Protein AF-A0A0Q8RS78-F1 (afdb_monomer_lite)

Radius of gyration: 25.18 Å; chains: 1; bounding box: 61×34×72 Å

Secondary structure (DSSP, 8-state):
----HHHHHHHHHHHHHHHHHHHHHHHHHHHHHHHHHHHHHHHHHS-GGG--S-EEEEEE-SS----TTTTTSS-EEEESSHHHHHHHHHH-SSS-EEEEEPTTS-EEEEE-SS---HHHHHTTEEEEEEETTEEEEEETTEEEEPPPS-TT-S-SSS---HHHHHHHHHHHHHHHHTT-STTTGGGBTT-TTS---SBPSSTHHHHHHHHHHHHHHH-SSEEEEEEEESSSS-EEEEEEEETTSSEEEEEEEEEEEEEESSTT-SS-EEEE-HHHHHHHHHHHHHHHHHHHHH-TT-EEEEEEEEEEE--SS--STT--B-HHHHTTTTT-PPPPSS-HHHH-SSBPPPEEEEPPPPGGGB-

Structure (mmCIF, N/CA/C/O backbone):
data_AF-A0A0Q8RS78-F1
#
_entry.id   AF-A0A0Q8RS78-F1
#
loop_
_atom_site.group_PDB
_atom_site.id
_atom_site.type_symbol
_atom_site.label_atom_id
_atom_site.label_alt_id
_atom_site.label_comp_id
_atom_site.label_asym_id
_atom_site.label_entity_id
_atom_site.label_seq_id
_atom_site.pdbx_PDB_ins_code
_atom_site.Cartn_x
_atom_site.Cartn_y
_atom_site.Cartn_z
_atom_site.occupancy
_atom_site.B_iso_or_equiv
_atom_site.auth_seq_id
_atom_site.auth_comp_id
_atom_site.auth_asym_id
_atom_site.auth_atom_id
_atom_site.pdbx_PDB_model_num
ATOM 1 N N . MET A 1 1 ? -17.126 7.794 -9.038 1.00 36.53 1 MET A N 1
ATOM 2 C CA . MET A 1 1 ? -18.207 8.165 -8.103 1.00 36.53 1 MET A CA 1
ATOM 3 C C . MET A 1 1 ? -17.568 8.293 -6.725 1.00 36.53 1 MET A C 1
ATOM 5 O O . MET A 1 1 ? -16.883 7.360 -6.331 1.00 36.53 1 MET A O 1
ATOM 9 N N . SER A 1 2 ? -17.612 9.465 -6.083 1.00 41.41 2 SER A N 1
ATOM 10 C CA . SER A 1 2 ? -16.967 9.669 -4.775 1.00 41.41 2 SER A CA 1
ATOM 11 C C . SER A 1 2 ? -17.884 9.149 -3.677 1.00 41.41 2 SER A C 1
ATOM 13 O O . SER A 1 2 ? -19.002 9.643 -3.561 1.00 41.41 2 S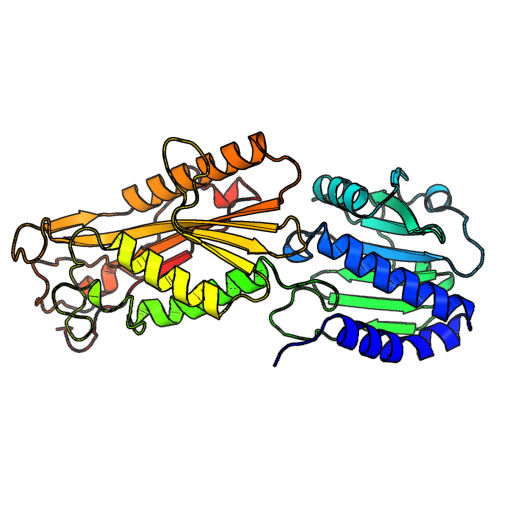ER A O 1
ATOM 15 N N . VAL A 1 3 ? -17.443 8.161 -2.900 1.00 53.19 3 VAL A N 1
ATOM 16 C CA . VAL A 1 3 ? -18.161 7.755 -1.687 1.00 53.19 3 VAL A CA 1
ATOM 17 C C . VAL A 1 3 ? -17.800 8.771 -0.609 1.00 53.19 3 VAL A C 1
ATOM 19 O O . VAL A 1 3 ? -16.648 8.862 -0.199 1.00 53.19 3 VAL A O 1
ATOM 22 N N . ASN A 1 4 ? -18.764 9.595 -0.209 1.00 66.19 4 ASN A N 1
ATOM 23 C CA . ASN A 1 4 ? -18.614 10.462 0.954 1.00 66.19 4 ASN A CA 1
ATOM 24 C C . ASN A 1 4 ? -18.683 9.570 2.207 1.00 66.19 4 ASN A C 1
ATOM 26 O O . ASN A 1 4 ? -19.721 8.953 2.445 1.00 66.19 4 ASN A O 1
ATOM 30 N N . LEU A 1 5 ? -17.591 9.482 2.973 1.00 66.81 5 LEU A N 1
ATOM 31 C CA . LEU A 1 5 ? -17.493 8.642 4.175 1.00 66.81 5 LEU A CA 1
ATOM 32 C C . LEU A 1 5 ? -18.527 8.999 5.247 1.00 66.81 5 LEU A C 1
ATOM 34 O O . LEU A 1 5 ? -18.984 8.115 5.969 1.00 66.81 5 LEU A O 1
ATOM 38 N N . ASP A 1 6 ? -18.971 10.251 5.315 1.00 69.25 6 ASP A N 1
ATOM 39 C CA . ASP A 1 6 ? -20.027 10.647 6.246 1.00 69.25 6 ASP A CA 1
ATOM 40 C C . ASP A 1 6 ? -21.390 10.128 5.781 1.00 69.25 6 ASP A C 1
ATOM 42 O O . ASP A 1 6 ? -22.149 9.572 6.573 1.00 69.25 6 ASP A O 1
ATOM 46 N N . HIS A 1 7 ? -21.675 10.186 4.476 1.00 70.00 7 HIS A N 1
ATOM 47 C CA . HIS A 1 7 ? -22.880 9.559 3.919 1.00 70.00 7 HIS A CA 1
ATOM 48 C C . HIS A 1 7 ? -22.842 8.035 4.038 1.00 70.00 7 HIS A C 1
ATOM 50 O O . HIS A 1 7 ? -23.858 7.416 4.346 1.00 70.00 7 HIS A O 1
ATOM 56 N N . ALA A 1 8 ? -21.674 7.429 3.828 1.00 67.75 8 ALA A N 1
ATOM 57 C CA . ALA A 1 8 ? -21.473 6.008 4.051 1.00 67.75 8 ALA A CA 1
ATOM 58 C C . ALA A 1 8 ? -21.739 5.634 5.510 1.00 67.75 8 ALA A C 1
ATOM 60 O O . ALA A 1 8 ? -22.484 4.697 5.764 1.00 67.75 8 ALA A O 1
ATOM 61 N N . THR A 1 9 ? -21.225 6.414 6.461 1.00 69.12 9 THR A N 1
ATOM 62 C CA . THR A 1 9 ? -21.448 6.191 7.895 1.00 69.12 9 THR A CA 1
ATOM 63 C C . THR A 1 9 ? -22.926 6.305 8.253 1.00 69.12 9 THR A C 1
ATOM 65 O O . THR A 1 9 ? -23.430 5.476 9.006 1.00 69.12 9 THR A O 1
ATOM 68 N N . ILE A 1 10 ? -23.657 7.267 7.682 1.00 77.12 10 ILE A N 1
ATOM 69 C CA . ILE A 1 10 ? -25.110 7.392 7.877 1.00 77.12 10 ILE A CA 1
ATOM 70 C C . ILE A 1 10 ? -25.840 6.155 7.341 1.00 77.12 10 ILE A C 1
ATOM 72 O O . ILE A 1 10 ? -26.661 5.573 8.051 1.00 77.12 10 ILE A O 1
ATOM 76 N N . LEU A 1 11 ? -25.524 5.727 6.115 1.00 76.12 11 LEU A N 1
ATOM 77 C CA . LEU A 1 11 ? -26.134 4.548 5.492 1.00 76.12 11 LEU A CA 1
ATOM 78 C C . LEU A 1 11 ? -25.820 3.268 6.271 1.00 76.12 11 LEU A C 1
ATOM 80 O O . LEU A 1 11 ? -26.706 2.451 6.502 1.00 76.12 11 LEU A O 1
ATOM 84 N N . MET A 1 12 ? -24.576 3.116 6.716 1.00 75.75 12 MET A N 1
ATOM 85 C CA . MET A 1 12 ? -24.128 1.984 7.517 1.00 75.75 12 MET A CA 1
ATOM 86 C C . MET A 1 12 ? -24.783 1.981 8.894 1.00 75.75 12 MET A C 1
ATOM 88 O O . MET A 1 12 ? -25.325 0.963 9.308 1.00 75.75 12 MET A O 1
ATOM 92 N N . THR A 1 13 ? -24.827 3.126 9.576 1.00 81.00 13 THR A N 1
ATOM 93 C CA . THR A 1 13 ? -25.544 3.256 10.850 1.00 81.00 13 THR A CA 1
ATOM 94 C C . THR A 1 13 ? -26.999 2.842 10.663 1.00 81.00 13 THR A C 1
ATOM 96 O O . THR A 1 13 ? -27.483 1.996 11.404 1.00 81.00 13 THR A O 1
ATOM 99 N N . ALA A 1 14 ? -27.682 3.354 9.635 1.00 81.12 14 ALA A N 1
ATOM 100 C CA . ALA A 1 14 ? -29.061 2.978 9.330 1.00 81.12 14 ALA A CA 1
ATOM 101 C C . ALA A 1 14 ? -29.225 1.476 9.027 1.00 81.12 14 ALA A C 1
ATOM 103 O O . ALA A 1 14 ? -30.239 0.891 9.403 1.00 81.12 14 ALA A O 1
ATOM 104 N N . ALA A 1 15 ? -28.231 0.842 8.397 1.00 82.00 15 ALA A N 1
ATOM 105 C CA . ALA A 1 15 ? -28.257 -0.585 8.091 1.00 82.00 15 ALA A CA 1
ATOM 106 C C . ALA A 1 15 ? -28.187 -1.470 9.349 1.00 82.00 15 ALA A C 1
ATOM 108 O O . ALA A 1 15 ? -28.833 -2.516 9.388 1.00 82.00 15 ALA A O 1
ATOM 109 N N . TYR A 1 16 ? -27.444 -1.057 10.383 1.00 87.44 16 TYR A N 1
ATOM 110 C CA . TYR A 1 16 ? -27.219 -1.884 11.579 1.00 87.44 16 TYR A CA 1
ATOM 111 C C . TYR A 1 16 ? -28.043 -1.454 12.800 1.00 87.44 16 TYR A C 1
ATOM 113 O O . TYR A 1 16 ? -28.291 -2.273 13.684 1.00 87.44 16 TYR A O 1
ATOM 121 N N . ILE A 1 17 ? -28.522 -0.203 12.846 1.00 91.75 17 ILE A N 1
ATOM 122 C CA . ILE A 1 17 ? -29.219 0.371 14.010 1.00 91.75 17 ILE A CA 1
ATOM 123 C C . ILE A 1 17 ? -30.441 -0.447 14.421 1.00 91.75 17 ILE A C 1
ATOM 125 O O . ILE A 1 17 ? -30.703 -0.588 15.610 1.00 91.75 17 ILE A O 1
ATOM 129 N N . LYS A 1 18 ? -31.170 -1.024 13.456 1.00 90.56 18 LYS A N 1
ATOM 130 C CA . LYS A 1 18 ? -32.332 -1.866 13.748 1.00 90.56 18 LYS A CA 1
ATOM 131 C C . LYS A 1 18 ? -31.922 -3.094 14.562 1.00 90.56 18 LYS A C 1
ATOM 133 O O . LYS A 1 18 ? -32.488 -3.318 15.622 1.00 90.56 18 LYS A O 1
ATOM 138 N N . ASN A 1 19 ? -30.911 -3.835 14.111 1.00 90.31 19 ASN A N 1
ATOM 139 C CA . ASN A 1 19 ? -30.455 -5.055 14.786 1.00 90.31 19 ASN A CA 1
ATOM 140 C C . ASN A 1 19 ? -29.909 -4.759 16.188 1.00 90.31 19 ASN A C 1
ATOM 142 O O . ASN A 1 19 ? -30.137 -5.523 17.123 1.00 90.31 19 ASN A O 1
ATOM 146 N N . VAL A 1 20 ? -29.214 -3.630 16.345 1.00 92.12 20 VAL A N 1
ATOM 147 C CA . VAL A 1 20 ? -28.688 -3.207 17.646 1.00 92.12 20 VAL A CA 1
ATOM 148 C C . VAL A 1 20 ? -29.813 -2.761 18.588 1.00 92.12 20 VAL A C 1
ATOM 150 O O . VAL A 1 20 ? -29.820 -3.145 19.757 1.00 92.12 20 VAL A O 1
ATOM 153 N N . ASN A 1 21 ? -30.796 -2.007 18.089 1.00 92.69 21 ASN A N 1
ATOM 154 C CA . ASN A 1 21 ? -31.967 -1.610 18.872 1.00 92.69 21 ASN A CA 1
ATOM 155 C C . ASN A 1 21 ? -32.828 -2.819 19.267 1.00 92.69 21 ASN A C 1
ATOM 157 O O . ASN A 1 21 ? -33.338 -2.854 20.382 1.00 92.69 21 ASN A O 1
ATOM 161 N N . ASP A 1 22 ? -32.964 -3.815 18.390 1.00 91.50 22 ASP A N 1
ATOM 162 C CA . ASP A 1 22 ? -33.688 -5.056 18.686 1.00 91.50 22 ASP A CA 1
ATOM 163 C C . ASP A 1 22 ? -33.010 -5.832 19.842 1.00 91.50 22 ASP A C 1
ATOM 165 O O . ASP A 1 22 ? -33.692 -6.476 20.638 1.00 91.50 22 ASP A O 1
ATOM 169 N N . ALA A 1 23 ? -31.680 -5.738 19.985 1.00 91.62 23 ALA A N 1
ATOM 170 C CA . ALA A 1 23 ? -30.922 -6.396 21.056 1.00 91.62 23 ALA A CA 1
ATOM 171 C C . ALA A 1 23 ? -30.892 -5.603 22.379 1.00 91.62 23 ALA A C 1
ATOM 173 O O . ALA A 1 23 ? -30.993 -6.184 23.466 1.00 91.62 23 ALA A O 1
ATOM 174 N N . PHE A 1 24 ? -30.730 -4.280 22.297 1.00 92.62 24 PHE A N 1
ATOM 175 C CA . PHE A 1 24 ? -30.362 -3.442 23.445 1.00 92.62 24 PHE A CA 1
ATOM 176 C C . PHE A 1 24 ? -31.163 -2.137 23.575 1.00 92.62 24 PHE A C 1
ATOM 178 O O . PHE A 1 24 ? -30.863 -1.306 24.429 1.00 92.62 24 PHE A O 1
ATOM 185 N N . GLY A 1 25 ? -32.177 -1.920 22.740 1.00 92.94 25 GLY A N 1
ATOM 186 C CA . GLY A 1 25 ? -32.975 -0.697 22.745 1.00 92.94 25 GLY A CA 1
ATOM 187 C C . GLY A 1 25 ? -32.167 0.559 22.400 1.00 92.94 25 GLY A C 1
ATOM 188 O O . GLY A 1 25 ? -31.162 0.511 21.690 1.00 92.94 25 GLY A O 1
ATOM 189 N N . ALA A 1 26 ? -32.620 1.710 22.904 1.00 91.44 26 ALA A N 1
ATOM 190 C CA . ALA A 1 26 ? -32.029 3.013 22.590 1.00 91.44 26 ALA A CA 1
ATOM 191 C C . ALA A 1 26 ? -30.568 3.156 23.056 1.00 91.44 26 ALA A C 1
ATOM 193 O O . ALA A 1 26 ? -29.781 3.833 22.391 1.00 91.44 26 ALA A O 1
ATOM 194 N N . GLU A 1 27 ? -30.195 2.502 24.160 1.00 91.31 27 GLU A N 1
ATOM 195 C CA . GLU A 1 27 ? -28.816 2.478 24.663 1.00 91.31 27 GLU A CA 1
ATOM 196 C C . GLU A 1 27 ? -27.877 1.798 23.664 1.00 91.31 27 GLU A C 1
ATOM 198 O O . GLU A 1 27 ? -26.818 2.340 23.346 1.00 91.31 27 GLU A O 1
ATOM 203 N N . GLY A 1 28 ? -28.312 0.681 23.071 1.00 93.00 28 GLY A N 1
ATOM 204 C CA . GLY A 1 28 ? -27.595 0.032 21.977 1.00 93.00 28 GLY A CA 1
ATOM 205 C C . GLY A 1 28 ? -27.392 0.957 20.784 1.00 93.00 28 GLY A C 1
ATOM 206 O O . GLY A 1 28 ? -26.298 1.032 20.231 1.00 93.00 28 GLY A O 1
ATOM 207 N N . GLY A 1 29 ? -28.427 1.705 20.399 1.00 92.38 29 GLY A N 1
ATOM 208 C CA . GLY A 1 29 ? -28.320 2.657 19.299 1.00 92.38 29 GLY A CA 1
ATOM 209 C C . GLY A 1 29 ? -27.285 3.761 19.543 1.00 92.38 29 GLY A C 1
ATOM 210 O O . GLY A 1 29 ? -26.565 4.150 18.621 1.00 92.38 29 GLY A O 1
ATOM 211 N N . SER A 1 30 ? -27.170 4.247 20.780 1.00 92.75 30 SER A N 1
ATOM 212 C CA . SER A 1 30 ? -26.114 5.185 21.182 1.00 92.75 30 SER A CA 1
ATOM 213 C C . SER A 1 30 ? -24.732 4.527 21.179 1.00 92.75 30 SER A C 1
ATOM 215 O O . SER A 1 30 ? -23.785 5.111 20.652 1.00 92.75 30 SER A O 1
ATOM 217 N N . ALA A 1 31 ? -24.632 3.293 21.681 1.00 93.69 31 ALA A N 1
ATOM 218 C CA . ALA A 1 31 ? -23.397 2.516 21.683 1.00 93.69 31 ALA A CA 1
ATOM 219 C C . ALA A 1 31 ? -22.885 2.214 20.268 1.00 93.69 31 ALA A C 1
ATOM 221 O O . ALA A 1 31 ? -21.691 2.334 20.018 1.00 93.69 31 ALA A O 1
ATOM 222 N N . LEU A 1 32 ? -23.773 1.910 19.316 1.00 94.88 32 LEU A N 1
ATOM 223 C CA . LEU A 1 32 ? -23.398 1.721 17.914 1.00 94.88 32 LEU A CA 1
ATOM 224 C C . LEU A 1 32 ? -22.770 2.986 17.328 1.00 94.88 32 LEU A C 1
ATOM 226 O O . LEU A 1 32 ? -21.735 2.899 16.679 1.00 94.88 32 LEU A O 1
ATOM 230 N N . ARG A 1 33 ? -23.367 4.164 17.548 1.00 93.44 33 ARG A N 1
ATOM 231 C CA . ARG A 1 33 ? -22.804 5.420 17.022 1.00 93.44 33 ARG A CA 1
ATOM 232 C C . ARG A 1 33 ? -21.416 5.688 17.596 1.00 93.44 33 ARG A C 1
ATOM 234 O O . ARG A 1 33 ? -20.503 5.984 16.836 1.00 93.44 33 ARG A O 1
ATOM 241 N N . LEU A 1 34 ? -21.254 5.513 18.910 1.00 94.00 34 LEU A N 1
ATOM 242 C CA . LEU A 1 34 ? -19.956 5.641 19.570 1.00 94.00 34 LEU A CA 1
ATOM 243 C C . LEU A 1 34 ? -18.936 4.638 19.010 1.00 94.00 34 LEU A C 1
ATOM 245 O O . LEU A 1 34 ? -17.808 5.019 18.717 1.00 94.00 34 LEU A O 1
ATOM 249 N N . LEU A 1 35 ? -19.339 3.381 18.808 1.00 95.19 35 LEU A N 1
ATOM 250 C CA . LEU A 1 35 ? -18.481 2.346 18.241 1.00 95.19 35 LEU A CA 1
ATOM 251 C C . LEU A 1 35 ? -18.003 2.729 16.839 1.00 95.19 35 LEU A C 1
ATOM 253 O O . LEU A 1 35 ? -16.807 2.674 16.576 1.00 95.19 35 LEU A O 1
ATOM 257 N N . LEU A 1 36 ? -18.917 3.111 15.944 1.00 94.00 36 LEU A N 1
ATOM 258 C CA . LEU A 1 36 ? -18.575 3.440 14.558 1.00 94.00 36 LEU A CA 1
ATOM 259 C C . LEU A 1 36 ? -17.685 4.685 14.469 1.00 94.00 36 LEU A C 1
ATOM 261 O O . LEU A 1 36 ? -16.723 4.681 13.700 1.00 94.00 36 LEU A O 1
ATOM 265 N N . ASP A 1 37 ? -17.956 5.714 15.276 1.00 92.81 37 ASP A N 1
ATOM 266 C CA . ASP A 1 37 ? -17.087 6.890 15.389 1.00 92.81 37 ASP A CA 1
ATOM 267 C C . ASP A 1 37 ? -15.674 6.485 15.839 1.00 92.81 37 ASP A C 1
ATOM 269 O O . ASP A 1 37 ? -14.683 6.882 15.227 1.00 92.81 37 ASP A O 1
ATOM 273 N N . SER A 1 38 ? -15.570 5.643 16.870 1.00 94.94 38 SER A N 1
ATOM 274 C CA . SER A 1 38 ? -14.285 5.176 17.394 1.00 94.94 38 SER A CA 1
ATOM 275 C C . SER A 1 38 ? -13.528 4.273 16.421 1.00 94.94 38 SER A C 1
ATOM 277 O O . SER A 1 38 ? -12.314 4.412 16.299 1.00 94.94 38 SER A O 1
ATOM 279 N N . VAL A 1 39 ? -14.214 3.395 15.681 1.00 94.69 39 VAL A N 1
ATOM 280 C CA . VAL A 1 39 ? -13.602 2.591 14.608 1.00 94.69 39 VAL A CA 1
ATOM 281 C C . VAL A 1 39 ? -12.977 3.507 13.556 1.00 94.69 39 VAL A C 1
ATOM 283 O O . VAL A 1 39 ? -11.831 3.286 13.171 1.00 94.69 39 VAL A O 1
ATOM 286 N N . ARG A 1 40 ? -13.683 4.564 13.126 1.00 91.44 40 ARG A N 1
ATOM 287 C CA . ARG A 1 40 ? -13.149 5.536 12.157 1.00 91.44 40 ARG A CA 1
ATOM 288 C C . ARG A 1 40 ? -11.903 6.240 12.688 1.00 91.44 40 ARG A C 1
ATOM 290 O O . ARG A 1 40 ? -10.927 6.349 11.957 1.00 91.44 40 ARG A O 1
ATOM 297 N N . LEU A 1 41 ? -11.927 6.696 13.942 1.00 92.12 41 LEU A N 1
ATOM 298 C CA . LEU A 1 41 ? -10.784 7.374 14.561 1.00 92.12 41 LEU A CA 1
ATOM 299 C C . LEU A 1 41 ? -9.565 6.449 14.659 1.00 92.12 41 LEU A C 1
ATOM 301 O O . LEU A 1 41 ? -8.484 6.812 14.209 1.00 92.12 41 LEU A O 1
ATOM 305 N N . VAL A 1 42 ? -9.749 5.229 15.169 1.00 93.94 42 VAL A N 1
ATOM 306 C CA . VAL A 1 42 ? -8.657 4.252 15.298 1.00 93.94 42 VAL A CA 1
ATOM 307 C C . VAL A 1 42 ? -8.078 3.880 13.934 1.00 93.94 42 VAL A C 1
ATOM 309 O O . VAL A 1 42 ? -6.861 3.813 13.790 1.00 93.94 42 VAL A O 1
ATOM 312 N N . LEU A 1 43 ? -8.919 3.667 12.916 1.00 91.81 43 LEU A N 1
ATOM 313 C CA . LEU A 1 43 ? -8.448 3.302 11.577 1.00 91.81 43 LEU A CA 1
ATOM 314 C C . LEU A 1 43 ? -7.872 4.480 10.776 1.00 91.81 43 LEU A C 1
ATOM 316 O O . LEU A 1 43 ? -7.124 4.244 9.828 1.00 91.81 43 LEU A O 1
ATOM 320 N N . ALA A 1 44 ? -8.195 5.725 11.135 1.00 88.00 44 ALA A N 1
ATOM 321 C CA . ALA A 1 44 ? -7.552 6.910 10.567 1.00 88.00 44 ALA A CA 1
ATOM 322 C C . ALA A 1 44 ? -6.108 7.060 11.071 1.00 88.00 44 ALA A C 1
ATOM 324 O O . ALA A 1 44 ? -5.218 7.363 10.277 1.00 88.00 44 ALA A O 1
ATOM 325 N N . GLU A 1 45 ? -5.874 6.783 12.358 1.00 90.06 45 GLU A N 1
ATOM 326 C CA . GLU A 1 45 ? -4.537 6.809 12.967 1.00 90.06 45 GLU A CA 1
ATOM 327 C C . GLU A 1 45 ? -3.715 5.556 12.625 1.00 90.06 45 GLU A C 1
ATOM 329 O O . GLU A 1 45 ? -2.514 5.629 12.363 1.00 90.06 45 GLU A O 1
ATOM 334 N N . ARG A 1 46 ? -4.363 4.387 12.549 1.00 90.44 46 ARG A N 1
ATOM 335 C CA . ARG A 1 46 ? -3.748 3.126 12.121 1.00 90.44 46 ARG A CA 1
ATOM 336 C C . ARG A 1 46 ? -4.499 2.545 10.921 1.00 90.44 46 ARG A C 1
ATOM 338 O O . ARG A 1 46 ? -5.425 1.753 11.113 1.00 90.44 46 ARG A O 1
ATOM 345 N N . PRO A 1 47 ? -4.073 2.865 9.684 1.00 89.25 47 PRO A N 1
ATOM 346 C CA . PRO A 1 47 ? -4.693 2.327 8.483 1.00 89.25 47 PRO A CA 1
ATOM 347 C C . PRO A 1 47 ? -4.869 0.802 8.529 1.00 89.25 47 PRO A C 1
ATOM 349 O O . PRO A 1 47 ? -3.945 0.084 8.932 1.00 89.25 47 PRO A O 1
ATOM 352 N N . PRO A 1 48 ? -6.015 0.271 8.066 1.00 88.62 48 PRO A N 1
ATOM 353 C CA . PRO A 1 48 ? -6.323 -1.161 8.119 1.00 88.62 48 PRO A CA 1
ATOM 354 C C . PRO A 1 48 ? -5.299 -2.023 7.365 1.00 88.62 48 PRO A C 1
ATOM 356 O O . PRO A 1 48 ? -5.100 -3.188 7.710 1.00 88.62 48 PRO A O 1
ATOM 359 N N . ASP A 1 49 ? -4.620 -1.453 6.365 1.00 85.88 49 ASP A N 1
ATOM 360 C CA . ASP A 1 49 ? -3.541 -2.090 5.598 1.00 85.88 49 ASP A CA 1
ATOM 361 C C . ASP A 1 49 ? -2.335 -2.503 6.461 1.00 85.88 49 ASP A C 1
ATOM 363 O O . ASP A 1 49 ? -1.541 -3.355 6.064 1.00 85.88 49 ASP A O 1
ATOM 367 N N . LEU A 1 50 ? -2.192 -1.904 7.645 1.00 86.25 50 LEU A N 1
ATOM 368 C CA . LEU A 1 50 ? -1.084 -2.127 8.574 1.00 86.25 50 LEU A CA 1
ATOM 369 C C . LEU A 1 50 ? -1.468 -3.000 9.775 1.00 86.25 50 LEU A C 1
ATOM 371 O O . LEU A 1 50 ? -0.641 -3.242 10.659 1.00 86.25 50 LEU A O 1
ATOM 375 N N . ILE A 1 51 ? -2.727 -3.430 9.840 1.00 88.38 51 ILE A N 1
ATOM 376 C CA . ILE A 1 51 ? -3.264 -4.263 10.914 1.00 88.38 51 ILE A CA 1
ATOM 377 C C . ILE A 1 51 ? -3.280 -5.704 10.407 1.00 88.38 51 ILE A C 1
ATOM 379 O O . ILE A 1 51 ? -4.141 -6.080 9.607 1.00 88.38 51 ILE A O 1
ATOM 383 N N . GLN A 1 52 ? -2.284 -6.479 10.844 1.00 82.19 52 GLN A N 1
ATOM 384 C CA . GLN A 1 52 ? -2.031 -7.850 10.380 1.00 82.19 52 GLN A CA 1
ATOM 385 C C . GLN A 1 52 ? -2.843 -8.908 11.134 1.00 82.19 52 GLN A C 1
ATOM 387 O O . GLN A 1 52 ? -3.108 -9.981 10.594 1.00 82.19 52 GLN A O 1
ATOM 392 N N . ARG A 1 53 ? -3.200 -8.607 12.382 1.00 90.62 53 ARG A N 1
ATOM 393 C CA . ARG A 1 53 ? -3.903 -9.491 13.313 1.00 90.62 53 ARG A CA 1
ATOM 394 C C . ARG A 1 53 ? -5.359 -9.080 13.468 1.00 90.62 53 ARG A C 1
ATOM 396 O O . ARG A 1 53 ? -5.775 -8.042 12.943 1.00 90.62 53 ARG A O 1
ATOM 403 N N . ASP A 1 54 ? -6.123 -9.899 14.177 1.00 93.00 54 ASP A N 1
ATOM 404 C CA . ASP A 1 54 ? -7.531 -9.613 14.393 1.00 93.00 54 ASP A CA 1
ATOM 405 C C . ASP A 1 54 ? -7.686 -8.408 15.322 1.00 93.00 54 ASP A C 1
ATOM 407 O O . ASP A 1 54 ? -6.968 -8.252 16.314 1.00 93.00 54 ASP A O 1
ATOM 411 N N . LEU A 1 55 ? -8.633 -7.539 14.981 1.00 94.81 55 LEU A N 1
ATOM 412 C CA . LEU A 1 55 ? -8.934 -6.333 15.739 1.00 94.81 55 LEU A CA 1
ATOM 413 C C . LEU A 1 55 ? -10.398 -6.350 16.155 1.00 94.81 55 LEU A C 1
ATOM 415 O O . LEU A 1 55 ? -11.290 -6.368 15.306 1.00 94.81 55 LEU A O 1
ATOM 419 N N . THR A 1 56 ? -10.637 -6.279 17.459 1.00 95.38 56 THR A N 1
ATOM 420 C CA . THR A 1 56 ? -11.977 -6.187 18.038 1.00 95.38 56 THR A CA 1
ATOM 421 C C . THR A 1 56 ? -12.131 -4.863 18.772 1.00 95.38 56 THR A C 1
ATOM 423 O O . THR A 1 56 ? -11.353 -4.569 19.675 1.00 95.38 56 THR A O 1
ATOM 426 N N . LEU A 1 57 ? -13.132 -4.063 18.407 1.00 95.88 57 LEU A N 1
ATOM 427 C CA . LEU A 1 57 ? -13.558 -2.883 19.164 1.00 95.88 57 LEU A CA 1
ATOM 428 C C . LEU A 1 57 ? -14.939 -3.157 19.757 1.00 95.88 57 LEU A C 1
ATOM 430 O O . LEU A 1 57 ? -15.784 -3.749 19.091 1.00 95.88 57 LEU A O 1
ATOM 434 N N . LEU A 1 58 ? -15.199 -2.710 20.980 1.00 94.88 58 LEU A N 1
ATOM 435 C CA . LEU A 1 58 ? -16.504 -2.882 21.613 1.00 94.88 58 LEU A CA 1
ATOM 436 C C . LEU A 1 58 ? -16.932 -1.653 22.409 1.00 94.88 58 LEU A C 1
ATOM 438 O O . LEU A 1 58 ? -16.099 -0.940 22.966 1.00 94.88 58 LEU A O 1
ATOM 442 N N . VAL A 1 59 ? -18.244 -1.447 22.500 1.00 94.38 59 VAL A N 1
ATOM 443 C CA . VAL A 1 59 ? -18.878 -0.508 23.433 1.00 94.38 59 VAL A CA 1
ATOM 444 C C . VAL A 1 59 ? -19.822 -1.309 24.338 1.00 94.38 59 VAL A C 1
ATOM 446 O O . VAL A 1 59 ? -20.800 -1.871 23.828 1.00 94.38 59 VAL A O 1
ATOM 449 N N . PRO A 1 60 ? -19.561 -1.400 25.655 1.00 90.56 60 PRO A N 1
ATOM 450 C CA . PRO A 1 60 ? -20.443 -2.103 26.586 1.00 90.56 60 PRO A CA 1
ATOM 451 C C . PRO A 1 60 ? -21.808 -1.411 26.695 1.00 90.56 60 PRO A C 1
ATOM 453 O O . PRO A 1 60 ? -21.875 -0.183 26.689 1.00 90.56 60 PRO A O 1
ATOM 456 N N . VAL A 1 61 ? -22.895 -2.182 26.833 1.00 87.75 61 VAL A N 1
ATOM 457 C CA . VAL A 1 61 ? -24.257 -1.627 26.985 1.00 87.75 61 VAL A CA 1
ATOM 458 C C . VAL A 1 61 ? -24.894 -2.000 28.325 1.00 87.75 61 VAL A C 1
ATOM 460 O O . VAL A 1 61 ? -25.461 -1.147 28.995 1.00 87.75 61 VAL A O 1
ATOM 463 N N . ARG A 1 62 ? -24.772 -3.253 28.785 1.00 70.50 62 ARG A N 1
ATOM 464 C CA . ARG A 1 62 ? -25.485 -3.741 29.988 1.00 70.50 62 ARG A CA 1
ATOM 465 C C . ARG A 1 62 ? -24.710 -3.621 31.303 1.00 70.50 62 ARG A C 1
ATOM 467 O O . ARG A 1 62 ? -24.682 -4.557 32.097 1.00 70.50 62 ARG A O 1
ATOM 474 N N . GLY A 1 63 ? -24.062 -2.486 31.556 1.00 58.44 63 GLY A N 1
ATOM 475 C CA . GLY A 1 63 ? -23.447 -2.215 32.866 1.00 58.44 63 GLY A CA 1
ATOM 476 C C . GLY A 1 63 ? -22.303 -3.158 33.268 1.00 58.44 63 GLY A C 1
ATOM 477 O O . GLY A 1 63 ? -21.825 -3.094 34.398 1.00 58.44 63 GLY A O 1
ATOM 478 N N . LYS A 1 64 ? -21.795 -3.991 32.352 1.00 51.88 64 LYS A N 1
ATOM 479 C CA . LYS A 1 64 ? -20.469 -4.595 32.491 1.00 51.88 64 LYS A CA 1
ATOM 480 C C . LYS A 1 64 ? -19.414 -3.586 32.044 1.00 51.88 64 LYS A C 1
ATOM 482 O O . LYS A 1 64 ? -18.696 -3.788 31.075 1.00 51.88 64 LYS A O 1
ATOM 487 N N . ASP A 1 65 ? -19.280 -2.533 32.844 1.00 49.22 65 ASP A N 1
ATOM 488 C CA . ASP A 1 65 ? -17.966 -1.926 33.080 1.00 49.22 65 ASP A CA 1
ATOM 489 C C . ASP A 1 65 ? -17.020 -2.915 33.786 1.00 49.22 65 ASP A C 1
ATOM 491 O O . ASP A 1 65 ? -15.849 -2.598 33.965 1.00 49.22 65 ASP A O 1
ATOM 495 N N . ALA A 1 66 ? -17.525 -4.115 34.145 1.00 47.62 66 ALA A N 1
ATOM 496 C CA . ALA A 1 66 ? -16.830 -5.343 34.538 1.00 47.62 66 ALA A CA 1
ATOM 497 C C . ALA A 1 66 ? -15.905 -5.861 33.419 1.00 47.62 66 ALA A C 1
ATOM 499 O O . ALA A 1 66 ? -16.091 -6.922 32.827 1.00 47.62 66 ALA A O 1
ATOM 500 N N . THR A 1 67 ? -14.965 -4.980 33.108 1.00 54.12 67 THR A N 1
ATOM 501 C CA . THR A 1 67 ? -13.542 -5.177 32.996 1.00 54.12 67 THR A CA 1
ATOM 502 C C . THR A 1 67 ? -13.136 -6.345 32.127 1.00 54.12 67 THR A C 1
ATOM 504 O O . THR A 1 67 ? -13.142 -7.507 32.522 1.00 54.12 67 THR A O 1
ATOM 507 N N . LEU A 1 68 ? -12.587 -5.977 30.975 1.00 63.03 68 LEU A N 1
ATOM 508 C CA . LEU A 1 68 ? -11.578 -6.774 30.288 1.00 63.03 68 LEU A CA 1
ATOM 509 C C . LEU A 1 68 ? -10.564 -7.402 31.270 1.00 63.03 68 LEU A C 1
ATOM 511 O O . LEU A 1 68 ? -10.121 -8.524 31.045 1.00 63.03 68 LEU A O 1
ATOM 515 N N . GLU A 1 69 ? -10.282 -6.721 32.391 1.00 62.97 69 GLU A N 1
ATOM 516 C CA . GLU A 1 69 ? -9.460 -7.209 33.509 1.00 62.97 69 GLU A CA 1
ATOM 517 C C . GLU A 1 69 ? -10.056 -8.450 34.200 1.00 62.97 69 GLU A C 1
ATOM 519 O O . GLU A 1 69 ? -9.333 -9.403 34.471 1.00 62.97 69 GLU A O 1
ATOM 524 N N . ALA A 1 70 ? -11.369 -8.485 34.459 1.00 58.28 70 ALA A N 1
ATOM 525 C CA . ALA A 1 70 ? -12.035 -9.622 35.101 1.00 58.28 70 ALA A CA 1
ATOM 526 C C . ALA A 1 70 ? -12.190 -10.823 34.160 1.00 58.28 70 ALA A C 1
ATOM 528 O O . ALA A 1 70 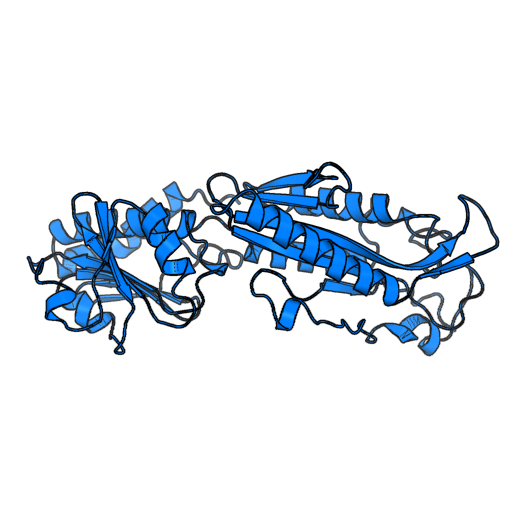? -12.268 -11.964 34.615 1.00 58.28 70 ALA A O 1
ATOM 529 N N . ALA A 1 71 ? -12.226 -10.575 32.850 1.00 73.62 71 ALA A N 1
ATOM 530 C CA . ALA A 1 71 ? -12.330 -11.622 31.844 1.00 73.62 71 ALA A CA 1
ATOM 531 C C . ALA A 1 71 ? -11.004 -12.369 31.598 1.00 73.62 71 ALA A C 1
ATOM 533 O O . ALA A 1 71 ? -11.008 -13.422 30.962 1.00 73.62 71 ALA A O 1
ATOM 534 N N . GLY A 1 72 ? -9.877 -11.852 32.109 1.00 79.31 72 GLY A N 1
ATOM 535 C CA . GLY A 1 72 ? -8.575 -12.518 32.026 1.00 79.31 72 GLY A CA 1
ATOM 536 C C . GLY A 1 72 ? -8.015 -12.620 30.605 1.00 79.31 72 GLY A C 1
ATOM 537 O O . GLY A 1 72 ? -7.218 -13.512 30.327 1.00 79.31 72 GLY A O 1
ATOM 538 N N . TYR A 1 73 ? -8.434 -11.730 29.700 1.00 85.50 73 TYR A N 1
ATOM 539 C CA . TYR A 1 73 ? -8.017 -11.762 28.295 1.00 85.50 73 TYR A CA 1
ATOM 540 C C . TYR A 1 73 ? -6.566 -11.322 28.066 1.00 85.50 73 TYR A C 1
ATOM 542 O O . TYR A 1 73 ? -5.977 -11.663 27.040 1.00 85.50 73 TYR A O 1
ATOM 550 N N . GLY A 1 74 ? -6.000 -10.562 29.002 1.00 87.06 74 GLY A N 1
ATOM 551 C CA . GLY A 1 74 ? -4.656 -10.003 28.920 1.00 87.06 74 GLY A CA 1
ATOM 552 C C . GLY A 1 74 ? -4.480 -8.816 29.865 1.00 87.06 74 GLY A C 1
ATOM 553 O O . GLY A 1 74 ? -5.365 -8.503 30.662 1.00 87.06 74 GLY A O 1
ATOM 554 N N . GLU A 1 75 ? -3.328 -8.158 29.765 1.00 88.88 75 GLU A N 1
ATOM 555 C CA . GLU A 1 75 ? -3.071 -6.895 30.459 1.00 88.88 75 GLU A CA 1
ATOM 556 C C . GLU A 1 75 ? -3.912 -5.772 29.840 1.00 88.88 75 GLU A C 1
ATOM 558 O O . GLU A 1 75 ? -4.001 -5.655 28.614 1.00 88.88 75 GLU A O 1
ATOM 563 N N . VAL A 1 76 ? -4.535 -4.957 30.695 1.00 91.31 76 VAL A N 1
ATOM 564 C CA . VAL A 1 76 ? -5.386 -3.842 30.276 1.00 91.31 76 VAL A CA 1
ATOM 565 C C . VAL A 1 76 ? -4.629 -2.532 30.411 1.00 91.31 76 VAL A C 1
ATOM 567 O O . VAL A 1 76 ? -4.145 -2.186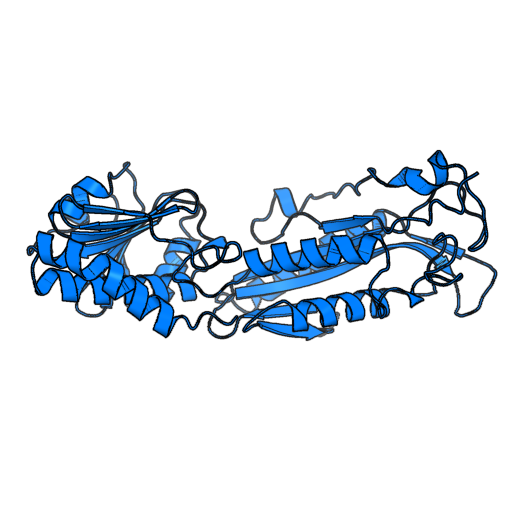 31.486 1.00 91.31 76 VAL A O 1
ATOM 570 N N . ILE A 1 77 ? -4.575 -1.779 29.316 1.00 93.06 77 ILE A N 1
ATOM 571 C CA . ILE A 1 77 ? -3.913 -0.480 29.237 1.00 93.06 77 ILE A CA 1
ATOM 572 C C . ILE A 1 77 ? -4.978 0.587 28.982 1.00 93.06 77 ILE A C 1
ATOM 574 O O . ILE A 1 77 ? -5.708 0.521 27.993 1.00 93.06 77 ILE A O 1
ATOM 578 N N . SER A 1 78 ? -5.072 1.579 29.868 1.00 94.50 78 SER A N 1
ATOM 579 C CA . SER A 1 78 ? -5.949 2.740 29.666 1.00 94.50 78 SER A CA 1
ATOM 580 C C . SER A 1 78 ? -5.270 3.766 28.761 1.00 94.50 78 SER A C 1
ATOM 582 O O . SER A 1 78 ? -4.137 4.168 29.021 1.00 94.50 78 SER A O 1
ATOM 584 N N . LEU A 1 79 ? -5.969 4.204 27.719 1.00 95.94 79 LEU A N 1
ATOM 585 C CA . LEU A 1 79 ? -5.475 5.116 26.691 1.00 95.94 79 LEU A CA 1
ATOM 586 C C . LEU A 1 79 ? -6.468 6.268 26.508 1.00 95.94 79 LEU A C 1
ATOM 588 O O . LEU A 1 79 ? -7.682 6.064 26.519 1.00 95.94 79 LEU A O 1
ATOM 592 N N . ALA A 1 80 ? -5.952 7.485 26.353 1.00 94.50 80 ALA A N 1
ATOM 593 C CA . ALA A 1 80 ? -6.781 8.690 26.321 1.00 94.50 80 ALA A CA 1
ATOM 594 C C . ALA A 1 80 ? -7.503 8.895 24.980 1.00 94.50 80 ALA A C 1
ATOM 596 O O . ALA A 1 80 ? -8.604 9.438 24.958 1.00 94.50 80 ALA A O 1
ATOM 597 N N . ASP A 1 81 ? -6.890 8.470 23.874 1.00 94.62 81 ASP A N 1
ATOM 598 C CA . ASP A 1 81 ? -7.338 8.785 22.520 1.00 94.62 81 ASP A CA 1
ATOM 599 C C . ASP A 1 81 ? -6.922 7.709 21.497 1.00 94.62 81 ASP A C 1
ATOM 601 O O . ASP A 1 81 ? -6.269 6.712 21.820 1.00 94.62 81 ASP A O 1
ATOM 605 N N . ALA A 1 82 ? -7.353 7.901 20.246 1.00 93.31 82 ALA A N 1
ATOM 606 C CA . ALA A 1 82 ? -7.088 6.980 19.144 1.00 93.31 82 ALA A CA 1
ATOM 607 C C . ALA A 1 82 ? -5.619 6.985 18.681 1.00 93.31 82 ALA A C 1
ATOM 609 O O . ALA A 1 82 ? -5.156 5.970 18.160 1.00 93.31 82 ALA A O 1
ATOM 610 N N . GLU A 1 83 ? -4.885 8.081 18.897 1.00 91.69 83 GLU A N 1
ATOM 611 C CA . GLU A 1 83 ? -3.450 8.165 18.594 1.00 91.69 83 GLU A CA 1
ATOM 612 C C . GLU A 1 83 ? -2.683 7.193 19.504 1.00 91.69 83 GLU A C 1
ATOM 614 O O . GLU A 1 83 ? -1.952 6.325 19.027 1.00 91.69 83 GLU A O 1
ATOM 619 N N . ALA A 1 84 ? -2.961 7.226 20.810 1.00 93.62 84 ALA A N 1
ATOM 620 C CA . ALA A 1 84 ? -2.372 6.299 21.772 1.00 93.62 84 ALA A CA 1
ATOM 621 C C . ALA A 1 84 ? -2.744 4.828 21.488 1.00 93.62 84 ALA A C 1
ATOM 623 O O . ALA A 1 84 ? -1.939 3.919 21.706 1.00 93.62 84 ALA A O 1
ATOM 624 N N . VAL A 1 85 ? -3.952 4.570 20.971 1.00 94.38 85 VAL A N 1
ATOM 625 C CA . VAL A 1 85 ? -4.354 3.236 20.489 1.00 94.38 85 VAL A CA 1
ATOM 626 C C . VAL A 1 85 ? -3.509 2.796 19.292 1.00 94.38 85 VAL A C 1
ATOM 628 O O . VAL A 1 85 ? -3.057 1.650 19.254 1.00 94.38 85 VAL A O 1
ATOM 631 N N . ALA A 1 86 ? -3.286 3.677 18.316 1.00 90.94 86 ALA A N 1
ATOM 632 C CA . ALA A 1 86 ? -2.485 3.374 17.134 1.00 90.94 86 ALA A CA 1
ATOM 633 C C . ALA A 1 86 ? -1.025 3.045 17.486 1.00 90.94 86 ALA A C 1
ATOM 635 O O . ALA A 1 86 ? -0.449 2.117 16.903 1.00 90.94 86 ALA A O 1
ATOM 636 N N . ASP A 1 87 ? -0.456 3.726 18.482 1.00 90.00 87 ASP A N 1
ATOM 637 C CA . ASP A 1 87 ? 0.870 3.415 19.023 1.00 90.00 87 ASP A CA 1
ATOM 638 C C . ASP A 1 87 ? 0.923 1.993 19.602 1.00 90.00 87 ASP A C 1
ATOM 640 O O . ASP A 1 87 ? 1.832 1.223 19.280 1.00 90.00 87 ASP A O 1
ATOM 644 N N . GLN A 1 88 ? -0.083 1.596 20.390 1.00 92.44 88 GLN A N 1
ATOM 645 C CA . GLN A 1 88 ? -0.161 0.239 20.947 1.00 92.44 88 GLN A CA 1
ATOM 646 C C . GLN A 1 88 ? -0.359 -0.830 19.866 1.00 92.44 88 GLN A C 1
ATOM 648 O O . GLN A 1 88 ? 0.313 -1.864 19.885 1.00 92.44 88 GLN A O 1
ATOM 653 N N . LEU A 1 89 ? -1.215 -0.572 18.872 1.00 91.44 89 LEU A N 1
ATOM 654 C CA . LEU A 1 89 ? -1.395 -1.466 17.723 1.00 91.44 89 LEU A CA 1
ATOM 655 C C . LEU A 1 89 ? -0.094 -1.647 16.932 1.00 91.44 89 LEU A C 1
ATOM 657 O O . LEU A 1 89 ? 0.203 -2.747 16.468 1.00 91.44 89 LEU A O 1
ATOM 661 N N . SER A 1 90 ? 0.714 -0.594 16.809 1.00 86.06 90 SER A N 1
ATOM 662 C CA . SER A 1 90 ? 2.011 -0.649 16.124 1.00 86.06 90 SER A CA 1
ATOM 663 C C . SER A 1 90 ? 3.029 -1.532 16.853 1.00 86.06 90 SER A C 1
ATOM 665 O O . SER A 1 90 ? 3.910 -2.106 16.214 1.00 86.06 90 SER A O 1
ATOM 667 N N . GLN A 1 91 ? 2.885 -1.685 18.171 1.00 86.88 91 GLN A N 1
ATOM 668 C CA . GLN A 1 91 ? 3.712 -2.558 19.011 1.00 86.88 91 GLN A CA 1
ATOM 669 C C . GLN A 1 91 ? 3.168 -3.995 19.105 1.00 86.88 91 GLN A C 1
ATOM 671 O O . GLN A 1 91 ? 3.832 -4.873 19.660 1.00 86.88 91 GLN A O 1
ATOM 676 N N . CYS A 1 92 ? 1.966 -4.249 18.581 1.00 85.31 92 CYS A N 1
ATOM 677 C CA . CYS A 1 92 ? 1.222 -5.499 18.717 1.00 85.31 92 CYS A CA 1
ATOM 678 C C . CYS A 1 92 ? 1.032 -6.198 17.360 1.00 85.31 92 CYS A C 1
ATOM 680 O O . CYS A 1 92 ? -0.082 -6.483 16.928 1.00 85.31 92 CYS A O 1
ATOM 682 N N . LEU A 1 93 ? 2.137 -6.444 16.651 1.00 83.00 93 LEU A N 1
ATOM 683 C CA . LEU A 1 93 ? 2.104 -7.009 15.293 1.00 83.00 93 LEU A CA 1
ATOM 684 C C . LEU A 1 93 ? 1.818 -8.519 15.257 1.00 83.00 93 LEU A C 1
ATOM 686 O O . LEU A 1 93 ? 1.414 -9.043 14.223 1.00 83.00 93 LEU A O 1
ATOM 690 N N . ASP A 1 94 ? 2.039 -9.219 16.367 1.00 86.19 94 ASP A N 1
ATOM 691 C CA . ASP A 1 94 ? 2.015 -10.681 16.473 1.00 86.19 94 ASP A CA 1
ATOM 692 C C . ASP A 1 94 ? 0.808 -11.233 17.243 1.00 86.19 94 ASP A C 1
ATOM 694 O O . ASP A 1 94 ? 0.621 -12.447 17.298 1.00 86.19 94 ASP A O 1
ATOM 698 N N . SER A 1 95 ? -0.020 -10.358 17.815 1.00 89.31 95 SER A N 1
ATOM 699 C CA . SER A 1 95 ? -1.116 -10.742 18.703 1.00 89.31 95 SER A CA 1
ATOM 700 C C . SER A 1 95 ? -2.428 -10.066 18.309 1.00 89.31 95 SER A C 1
ATOM 702 O O . SER A 1 95 ? -2.442 -8.933 17.824 1.00 89.31 95 SER A O 1
ATOM 704 N N . ASP A 1 96 ? -3.540 -10.758 18.541 1.00 93.00 96 ASP A N 1
ATOM 705 C CA . ASP A 1 96 ? -4.874 -10.198 18.329 1.00 93.00 96 ASP A CA 1
ATOM 706 C C . ASP A 1 96 ? -5.175 -9.141 19.404 1.00 93.00 96 ASP A C 1
ATOM 708 O O . ASP A 1 96 ? -4.695 -9.218 20.539 1.00 93.00 96 ASP A O 1
ATOM 712 N N . CYS A 1 97 ? -5.942 -8.120 19.033 1.00 93.81 97 CYS A N 1
ATOM 713 C CA . CYS A 1 97 ? -6.175 -6.949 19.873 1.00 93.81 97 CYS A CA 1
ATOM 714 C C . CYS A 1 97 ? -7.658 -6.777 20.179 1.00 93.81 97 CYS A C 1
ATOM 716 O O . CYS A 1 97 ? -8.518 -6.922 19.304 1.00 93.81 97 CYS A O 1
ATOM 718 N N . LEU A 1 98 ? -7.948 -6.387 21.416 1.00 94.12 98 LEU A N 1
ATOM 719 C CA . LEU A 1 98 ? -9.285 -6.036 21.863 1.00 94.12 98 LEU A CA 1
ATOM 720 C C . LEU A 1 98 ? -9.265 -4.651 22.502 1.00 94.12 98 LEU A C 1
ATOM 722 O O . LEU A 1 98 ? -8.415 -4.342 23.331 1.00 94.12 98 LEU A O 1
ATOM 726 N N . ILE A 1 99 ? -10.210 -3.809 22.101 1.00 95.12 99 ILE A N 1
ATOM 727 C CA . ILE A 1 99 ? -10.310 -2.425 22.541 1.00 95.12 99 ILE A CA 1
ATOM 728 C C . ILE A 1 99 ? -11.735 -2.162 23.024 1.00 95.12 99 ILE A C 1
ATOM 730 O O . ILE A 1 99 ? -12.680 -2.211 22.238 1.00 95.12 99 ILE A O 1
ATOM 734 N N . ALA A 1 100 ? -11.906 -1.856 24.307 1.00 94.12 100 ALA A N 1
ATOM 735 C CA . ALA A 1 100 ? -13.171 -1.324 24.806 1.00 94.12 100 ALA A CA 1
ATOM 736 C C . ALA A 1 100 ? -13.162 0.202 24.749 1.00 94.12 100 ALA A C 1
ATOM 738 O O . ALA A 1 100 ? -12.197 0.843 25.161 1.00 94.12 100 ALA A O 1
ATOM 739 N N . VAL A 1 101 ? -14.256 0.772 24.259 1.00 94.44 101 VAL A N 1
ATOM 740 C CA . VAL A 1 101 ? -14.475 2.212 24.159 1.00 94.44 101 VAL A CA 1
ATOM 741 C C . VAL A 1 101 ? -15.394 2.638 25.297 1.00 94.44 101 VAL A C 1
ATOM 743 O O . VAL A 1 101 ? -16.500 2.112 25.445 1.00 94.44 101 VAL A O 1
ATOM 746 N N . ALA A 1 102 ? -14.934 3.591 26.100 1.00 91.56 102 ALA A N 1
ATOM 747 C CA . ALA A 1 102 ? -15.704 4.155 27.197 1.00 91.56 102 ALA A CA 1
ATOM 748 C C . ALA A 1 102 ? -16.615 5.308 26.720 1.00 91.56 102 ALA A C 1
ATOM 750 O O . ALA A 1 102 ? -16.364 5.912 25.671 1.00 91.56 102 ALA A O 1
ATOM 751 N N . PRO A 1 103 ? -17.671 5.662 27.481 1.00 89.56 103 PRO A N 1
ATOM 752 C CA . PRO A 1 103 ? -18.580 6.757 27.122 1.00 89.56 103 PRO A CA 1
ATOM 753 C C . PRO A 1 103 ? -17.904 8.128 26.979 1.00 89.56 103 PRO A C 1
ATOM 755 O O . PRO A 1 103 ? -18.383 8.973 26.224 1.00 89.56 103 PRO A O 1
ATOM 758 N N . ASP A 1 104 ? -16.788 8.346 27.679 1.00 90.25 104 ASP A N 1
ATOM 759 C CA . ASP A 1 104 ? -15.962 9.557 27.594 1.00 90.25 104 ASP A CA 1
ATOM 760 C C . ASP A 1 104 ? -14.996 9.557 26.394 1.00 90.25 104 ASP A C 1
ATOM 762 O O . ASP A 1 104 ? -14.217 10.494 26.238 1.00 90.25 104 ASP A O 1
ATOM 766 N N . ARG A 1 105 ? -15.086 8.538 25.524 1.00 90.56 105 ARG A N 1
ATOM 767 C CA . ARG A 1 105 ? -14.223 8.287 24.359 1.00 90.56 105 ARG A CA 1
ATOM 768 C C . ARG A 1 105 ? -12.782 7.899 24.696 1.00 90.56 105 ARG A C 1
ATOM 770 O O . ARG A 1 105 ? -11.971 7.817 23.777 1.00 90.56 105 ARG A O 1
ATOM 777 N N . SER A 1 106 ? -12.477 7.601 25.958 1.00 94.38 106 SER A N 1
ATOM 778 C CA . SER A 1 106 ? -11.240 6.903 26.303 1.00 94.38 106 SER A CA 1
ATOM 779 C C . SER A 1 106 ? -11.303 5.429 25.883 1.00 94.38 106 SER A C 1
ATOM 781 O O . SER A 1 106 ? -12.373 4.870 25.606 1.00 94.38 106 SER A O 1
ATOM 783 N N . PHE A 1 107 ? -10.138 4.790 25.819 1.00 95.06 107 PHE A N 1
ATOM 784 C CA . PHE A 1 107 ? -9.982 3.419 25.353 1.00 95.06 107 PHE A CA 1
ATOM 785 C C . PHE A 1 107 ? -9.326 2.552 26.425 1.00 95.06 107 PHE A C 1
ATOM 787 O O . PHE A 1 107 ? -8.416 2.977 27.133 1.00 95.06 107 PHE A O 1
ATOM 794 N N . ARG A 1 108 ? -9.752 1.294 26.510 1.00 94.44 108 ARG A N 1
ATOM 795 C CA . ARG A 1 108 ? -9.064 0.236 27.255 1.00 94.44 108 ARG A CA 1
ATOM 796 C C . ARG A 1 108 ? -8.559 -0.785 26.246 1.00 94.44 108 ARG A C 1
ATOM 798 O O . ARG A 1 108 ? -9.362 -1.477 25.623 1.00 94.44 108 ARG A O 1
ATOM 805 N N . PHE A 1 109 ? -7.249 -0.836 26.058 1.00 94.44 109 PHE A N 1
ATOM 806 C CA . PHE A 1 109 ? -6.577 -1.714 25.107 1.00 94.44 109 PHE A CA 1
ATOM 807 C C . PHE A 1 109 ? -6.110 -2.996 25.788 1.00 94.44 109 PHE A C 1
ATOM 809 O O . PHE A 1 109 ? -5.589 -2.952 26.901 1.00 94.44 109 PHE A O 1
ATOM 816 N N . VAL A 1 110 ? -6.262 -4.124 25.099 1.00 93.38 110 VAL A N 1
ATOM 817 C CA . VAL A 1 110 ? -5.811 -5.438 25.554 1.00 93.38 110 VAL A CA 1
ATOM 818 C C . VAL A 1 110 ? -5.135 -6.175 24.416 1.00 93.38 110 VAL A C 1
ATOM 820 O O . VAL A 1 110 ? -5.730 -6.407 23.360 1.00 93.38 110 VAL A O 1
ATOM 823 N N . ARG A 1 111 ? -3.901 -6.604 24.678 1.00 92.75 111 ARG A N 1
ATOM 824 C CA . ARG A 1 111 ? -3.230 -7.633 23.886 1.00 92.75 111 ARG A CA 1
ATOM 825 C C . ARG A 1 111 ? -3.766 -8.991 24.324 1.00 92.75 111 ARG A C 1
ATOM 827 O O . ARG A 1 111 ? -3.580 -9.376 25.478 1.00 92.75 111 ARG A O 1
ATOM 834 N N . LEU A 1 112 ? -4.435 -9.699 23.420 1.00 90.56 112 LEU A N 1
ATOM 835 C CA . LEU A 1 112 ? -5.054 -10.977 23.745 1.00 90.56 112 LEU A CA 1
ATOM 836 C C . LEU A 1 112 ? -3.988 -12.059 23.946 1.00 90.56 112 LEU A C 1
ATOM 838 O O . LEU A 1 112 ? -3.163 -12.307 23.070 1.00 90.56 112 LEU A O 1
ATOM 842 N N . THR A 1 113 ? -4.033 -12.725 25.098 1.00 88.94 113 THR A N 1
ATOM 843 C CA . THR A 1 113 ? -3.224 -13.922 25.398 1.00 88.94 113 THR A CA 1
ATOM 844 C C . THR A 1 113 ? -4.010 -15.218 25.198 1.00 88.94 113 THR A C 1
ATOM 846 O O . THR A 1 113 ? -3.438 -16.308 25.187 1.00 88.94 113 THR A O 1
ATOM 849 N N . VAL A 1 114 ? -5.324 -15.098 25.011 1.00 86.19 114 VAL A N 1
ATOM 850 C CA . VAL A 1 114 ? -6.267 -16.186 24.757 1.00 86.19 114 VAL A CA 1
ATOM 851 C C . VAL A 1 114 ? -7.168 -15.812 23.587 1.00 86.19 114 VAL A C 1
ATOM 853 O O . VAL A 1 114 ? -7.483 -14.641 23.387 1.00 86.19 114 VAL A O 1
ATOM 856 N N . ALA A 1 115 ? -7.599 -16.806 22.811 1.00 85.00 115 ALA A N 1
ATOM 857 C CA . ALA A 1 115 ? -8.562 -16.574 21.743 1.00 85.00 115 ALA A CA 1
ATOM 858 C C . ALA A 1 115 ? -9.902 -16.124 22.338 1.00 85.00 115 ALA A C 1
ATOM 860 O O . ALA A 1 115 ? -10.403 -16.737 23.284 1.00 85.00 115 ALA A O 1
ATOM 861 N N . VAL A 1 116 ? -10.490 -15.074 21.766 1.00 83.00 116 VAL A N 1
ATOM 862 C CA . VAL A 1 116 ? -11.777 -14.542 22.211 1.00 83.00 116 VAL A CA 1
ATOM 863 C C . VAL A 1 116 ? -12.785 -14.634 21.079 1.00 83.00 116 VAL A C 1
ATOM 865 O O . VAL A 1 116 ? -12.567 -14.109 19.990 1.00 83.00 116 VAL A O 1
ATOM 868 N N . ASP A 1 117 ? -13.909 -15.294 21.347 1.00 86.62 117 ASP A N 1
ATOM 869 C CA . ASP A 1 117 ? -15.043 -15.297 20.433 1.00 86.62 117 ASP A CA 1
ATOM 870 C C . ASP A 1 117 ? -15.803 -13.971 20.551 1.00 86.62 117 ASP A C 1
ATOM 872 O O . ASP A 1 117 ? -16.450 -13.695 21.566 1.00 86.62 117 ASP A O 1
ATOM 876 N N . HIS A 1 118 ? -15.744 -13.154 19.502 1.00 83.62 118 HIS A N 1
ATOM 877 C CA . HIS A 1 118 ? -16.433 -11.867 19.436 1.00 83.62 118 HIS A CA 1
ATOM 878 C C . HIS A 1 118 ? -17.954 -11.970 19.662 1.00 83.62 118 HIS A C 1
ATOM 880 O O . HIS A 1 118 ? -18.550 -11.023 20.178 1.00 83.62 118 HIS A O 1
ATOM 886 N N . LEU A 1 119 ? -18.588 -13.110 19.354 1.00 88.25 119 LEU A N 1
ATOM 887 C CA . LEU A 1 119 ? -20.020 -13.315 19.603 1.00 88.25 119 LEU A CA 1
ATOM 888 C C . LEU A 1 119 ? -20.337 -13.468 21.090 1.00 88.25 119 LEU A C 1
ATOM 890 O O . LEU A 1 119 ? -21.373 -12.992 21.554 1.00 88.25 119 LEU A O 1
ATOM 894 N N . SER A 1 120 ? -19.428 -14.071 21.859 1.00 86.25 120 SER A N 1
ATOM 895 C CA . SER A 1 120 ? -19.582 -14.183 23.313 1.00 86.25 120 SER A CA 1
ATOM 896 C C . SER A 1 120 ? -19.598 -12.808 23.992 1.00 86.25 120 SER A C 1
ATOM 898 O O . SER A 1 120 ? -20.359 -12.586 24.933 1.00 86.25 120 SER A O 1
ATOM 900 N N . ILE A 1 121 ? -18.823 -11.858 23.459 1.00 87.94 121 ILE A N 1
ATOM 901 C CA . ILE A 1 121 ? -18.787 -10.462 23.907 1.00 87.94 121 ILE A CA 1
ATOM 902 C C . ILE A 1 121 ? -20.065 -9.724 23.493 1.00 87.94 121 ILE A C 1
ATOM 904 O O . ILE A 1 121 ? -20.614 -8.931 24.263 1.00 87.94 121 ILE A O 1
ATOM 908 N N . ALA A 1 122 ? -20.554 -9.989 22.278 1.00 90.75 122 ALA A N 1
ATOM 909 C CA . ALA A 1 122 ? -21.704 -9.300 21.706 1.00 90.75 122 ALA A CA 1
ATOM 910 C C . ALA A 1 122 ? -22.988 -9.466 22.531 1.00 90.75 122 ALA A C 1
ATOM 912 O O . ALA A 1 122 ? -23.904 -8.670 22.367 1.00 90.75 122 ALA A O 1
ATOM 913 N N . GLY A 1 123 ? -23.069 -10.432 23.454 1.00 88.44 123 GLY A N 1
ATOM 914 C CA . GLY A 1 123 ? -24.205 -10.583 24.369 1.00 88.44 123 GLY A CA 1
ATOM 915 C C . GLY A 1 123 ? -24.467 -9.370 25.274 1.00 88.44 123 GLY A C 1
ATOM 916 O O . GLY A 1 123 ? -25.625 -9.107 25.603 1.00 88.44 123 GLY A O 1
ATOM 917 N N . ASP A 1 124 ? -23.425 -8.610 25.627 1.00 89.12 124 ASP A N 1
ATOM 918 C CA . ASP A 1 124 ? -23.502 -7.468 26.558 1.00 89.12 124 ASP A CA 1
ATOM 919 C C . ASP A 1 124 ? -22.934 -6.154 25.978 1.00 89.12 124 ASP A C 1
ATOM 921 O O . ASP A 1 124 ? -22.927 -5.118 26.657 1.00 89.12 124 ASP A O 1
ATOM 925 N N . ALA A 1 125 ? -22.467 -6.178 24.728 1.00 92.06 125 ALA A N 1
ATOM 926 C CA . ALA A 1 125 ? -21.819 -5.058 24.055 1.00 92.06 125 ALA A CA 1
ATOM 927 C C . ALA A 1 125 ? -22.205 -4.980 22.572 1.00 92.06 125 ALA A C 1
ATOM 929 O O . ALA A 1 125 ? -22.627 -5.964 21.965 1.00 92.06 125 ALA A O 1
ATOM 930 N N . VAL A 1 126 ? -22.000 -3.809 21.971 1.00 94.44 126 VAL A N 1
ATOM 931 C CA . VAL A 1 126 ? -21.954 -3.670 20.510 1.00 94.44 126 VAL A CA 1
ATOM 932 C C . VAL A 1 126 ? -20.503 -3.842 20.082 1.00 94.44 126 VAL A C 1
ATOM 934 O O . VAL A 1 126 ? -19.627 -3.151 20.601 1.00 94.44 126 VAL A O 1
ATOM 937 N N . VAL A 1 127 ? -20.246 -4.765 19.161 1.00 95.06 127 VAL A N 1
ATOM 938 C CA . VAL A 1 127 ? -18.897 -5.210 18.800 1.00 95.06 127 VAL A CA 1
ATOM 939 C C . VAL A 1 127 ? -18.647 -4.975 17.319 1.00 95.06 127 VAL A C 1
ATOM 941 O O . VAL A 1 127 ? -19.469 -5.329 16.480 1.00 95.06 127 VAL A O 1
ATOM 944 N N . TYR A 1 128 ? -17.490 -4.410 17.002 1.00 96.00 128 TYR A N 1
ATOM 945 C CA . TYR A 1 128 ? -16.882 -4.428 15.682 1.00 96.00 128 TYR A CA 1
ATOM 946 C C . TYR A 1 128 ? -15.726 -5.423 15.708 1.00 96.00 128 TYR A C 1
ATOM 948 O O . TYR A 1 128 ? -14.896 -5.391 16.616 1.00 96.00 128 TYR A O 1
ATOM 956 N N . HIS A 1 129 ? -15.651 -6.289 14.708 1.00 95.25 129 HIS A N 1
ATOM 957 C CA . HIS A 1 129 ? -14.581 -7.271 14.597 1.00 95.25 129 HIS A CA 1
ATOM 958 C C . HIS A 1 129 ? -14.050 -7.318 13.168 1.00 95.25 129 HIS A C 1
ATOM 960 O O . HIS A 1 129 ? -14.822 -7.431 12.213 1.00 95.25 129 HIS A O 1
ATOM 966 N N . ARG A 1 130 ? -12.727 -7.238 13.022 1.00 93.62 130 ARG A N 1
ATOM 967 C CA . ARG A 1 130 ? -12.019 -7.390 11.754 1.00 93.62 130 ARG A CA 1
ATOM 968 C C . ARG A 1 130 ? -11.079 -8.579 11.833 1.00 93.62 130 ARG A C 1
ATOM 970 O O . ARG A 1 130 ? -10.144 -8.556 12.626 1.00 93.62 130 ARG A O 1
ATOM 977 N N . SER A 1 131 ? -11.284 -9.538 10.938 1.00 91.88 131 SER A N 1
ATOM 978 C CA . SER A 1 131 ? -10.419 -10.706 10.767 1.00 91.88 131 SER A CA 1
ATOM 979 C C . SER A 1 131 ? -10.229 -10.999 9.286 1.00 91.88 131 SER A C 1
ATOM 981 O O . SER A 1 131 ? -11.188 -10.967 8.513 1.00 91.88 131 SER A O 1
ATOM 983 N N . ALA A 1 132 ? -8.981 -11.211 8.860 1.00 85.94 132 ALA A N 1
ATOM 984 C CA . ALA A 1 132 ? -8.620 -11.496 7.464 1.00 85.94 132 ALA A CA 1
ATOM 985 C C . ALA A 1 132 ? -9.258 -10.539 6.419 1.00 85.94 132 ALA A C 1
ATOM 987 O O . ALA A 1 132 ? -9.647 -10.944 5.322 1.00 85.94 132 ALA A O 1
ATOM 988 N N . GLY A 1 133 ? -9.403 -9.252 6.761 1.00 83.06 133 GLY A N 1
ATOM 989 C CA . GLY A 1 133 ? -10.024 -8.243 5.889 1.00 83.06 133 GLY A CA 1
ATOM 990 C C . GLY A 1 133 ? -11.550 -8.360 5.743 1.00 83.06 133 GLY A C 1
ATOM 991 O O . GLY A 1 133 ? -12.144 -7.716 4.874 1.00 83.06 133 GLY A O 1
ATOM 992 N N . ILE A 1 134 ? -12.196 -9.188 6.561 1.00 89.50 134 ILE A N 1
ATOM 993 C CA . ILE A 1 134 ? -13.647 -9.241 6.726 1.00 89.50 134 ILE A CA 1
ATOM 994 C C . ILE A 1 134 ? -13.991 -8.458 7.985 1.00 89.50 134 ILE A C 1
ATOM 996 O O . ILE A 1 134 ? -13.439 -8.707 9.053 1.00 89.50 134 ILE A O 1
ATOM 1000 N N . GLU A 1 135 ? -14.908 -7.512 7.844 1.00 93.31 135 GLU A N 1
ATOM 1001 C CA . GLU A 1 135 ? -15.399 -6.673 8.931 1.00 93.31 135 GLU A CA 1
ATOM 1002 C C . GLU A 1 135 ? -16.806 -7.133 9.323 1.00 93.31 135 GLU A C 1
ATOM 1004 O O . GLU A 1 135 ? -17.618 -7.491 8.463 1.00 93.31 135 GLU A O 1
ATOM 1009 N N . ARG A 1 136 ? -17.103 -7.140 10.621 1.00 94.19 136 ARG A N 1
ATOM 1010 C CA . ARG A 1 136 ? -18.388 -7.568 11.182 1.00 94.19 136 ARG A CA 1
ATOM 1011 C C . ARG A 1 136 ? -18.852 -6.599 12.259 1.00 94.19 136 ARG A C 1
ATOM 1013 O O . ARG A 1 136 ? -18.026 -6.008 12.952 1.00 94.19 136 ARG A O 1
ATOM 1020 N N . ILE A 1 137 ? -20.167 -6.471 12.403 1.00 95.38 137 ILE A N 1
ATOM 1021 C CA . ILE A 1 137 ? -20.812 -5.811 13.539 1.00 95.38 137 ILE A CA 1
ATOM 1022 C C . ILE A 1 137 ? -21.736 -6.818 14.214 1.00 95.38 137 ILE A C 1
ATOM 1024 O O . ILE A 1 137 ? -22.626 -7.370 13.563 1.00 95.38 137 ILE A O 1
ATOM 1028 N N . ALA A 1 138 ? -21.548 -7.011 15.517 1.00 94.38 138 ALA A N 1
ATOM 1029 C CA . ALA A 1 138 ? -22.332 -7.927 16.330 1.00 94.38 138 ALA A CA 1
ATOM 1030 C C . ALA A 1 138 ? -22.985 -7.217 17.528 1.00 94.38 138 ALA A C 1
ATOM 1032 O O . ALA A 1 138 ? -22.401 -6.315 18.132 1.00 94.38 138 ALA A O 1
ATOM 1033 N N . ALA A 1 139 ? -24.217 -7.613 17.852 1.00 92.75 139 ALA A N 1
ATOM 1034 C CA . ALA A 1 139 ? -24.987 -7.133 18.998 1.00 92.75 139 ALA A CA 1
ATOM 1035 C C . ALA A 1 139 ? -26.066 -8.158 19.391 1.00 92.75 139 ALA A C 1
ATOM 1037 O O . ALA A 1 139 ? -26.966 -8.482 18.609 1.00 92.75 139 ALA A O 1
ATOM 1038 N N . GLY A 1 140 ? -25.998 -8.658 20.621 1.00 88.94 140 GLY A N 1
ATOM 1039 C CA . GLY A 1 140 ? -26.816 -9.765 21.099 1.00 88.94 140 GLY A CA 1
ATOM 1040 C C . GLY A 1 140 ? -26.558 -11.034 20.284 1.00 88.94 140 GLY A C 1
ATOM 1041 O O . GLY A 1 140 ? -25.442 -11.534 20.234 1.00 88.94 140 GLY A O 1
ATOM 1042 N N . GLN A 1 141 ? -27.608 -11.549 19.642 1.00 88.38 141 GLN A N 1
ATOM 1043 C CA . GLN A 1 141 ? -27.534 -12.700 18.729 1.00 88.38 141 GLN A CA 1
ATOM 1044 C C . GLN A 1 141 ? -27.345 -12.288 17.261 1.00 88.38 141 GLN A C 1
ATOM 1046 O O . GLN A 1 141 ? -27.254 -13.143 16.383 1.00 88.38 141 GLN A O 1
ATOM 1051 N N . ASN A 1 142 ? -27.340 -10.983 16.974 1.00 90.81 142 ASN A N 1
ATOM 1052 C CA . ASN A 1 142 ? -27.137 -10.489 15.622 1.00 90.81 142 ASN A CA 1
ATOM 1053 C C . ASN A 1 142 ? -25.644 -10.379 15.334 1.00 90.81 142 ASN A C 1
ATOM 1055 O O . ASN A 1 142 ? -24.904 -9.806 16.129 1.00 90.81 142 ASN A O 1
ATOM 1059 N N . ASP A 1 143 ? -25.239 -10.849 14.163 1.00 93.25 143 ASP A N 1
ATOM 1060 C CA . ASP A 1 143 ? -23.882 -10.730 13.647 1.00 93.25 143 ASP A CA 1
ATOM 1061 C C . ASP A 1 143 ? -23.948 -10.554 12.130 1.00 93.25 143 ASP A C 1
ATOM 1063 O O . ASP A 1 143 ? -24.475 -11.401 11.404 1.00 93.25 143 ASP A O 1
ATOM 1067 N N . VAL A 1 144 ? -23.481 -9.403 11.655 1.00 92.56 144 VAL A N 1
ATOM 1068 C CA . VAL A 1 144 ? -23.640 -8.978 10.267 1.00 92.56 144 VAL A CA 1
ATOM 1069 C C . VAL A 1 144 ? -22.288 -8.615 9.685 1.00 92.56 144 VAL A C 1
ATOM 1071 O O . VAL A 1 144 ? -21.536 -7.823 10.247 1.00 92.56 144 VAL A O 1
ATOM 1074 N N . THR A 1 145 ? -21.998 -9.157 8.504 1.00 92.38 145 THR A N 1
ATOM 1075 C CA . THR A 1 145 ? -20.834 -8.746 7.720 1.00 92.38 145 THR A CA 1
ATOM 1076 C C . THR A 1 145 ? -21.028 -7.337 7.182 1.00 92.38 145 THR A C 1
ATOM 1078 O O . THR A 1 145 ? -22.037 -7.025 6.547 1.00 92.38 145 THR A O 1
ATOM 1081 N N . VAL A 1 146 ? -20.027 -6.497 7.405 1.00 90.44 146 VAL A N 1
ATOM 1082 C CA . VAL A 1 146 ? -19.992 -5.138 6.892 1.00 90.44 146 VAL A CA 1
ATOM 1083 C C . VAL A 1 146 ? -19.750 -5.163 5.386 1.00 90.44 146 VAL A C 1
ATOM 1085 O O . VAL A 1 146 ? -18.785 -5.750 4.892 1.00 90.44 146 VAL A O 1
ATOM 1088 N N . LEU A 1 147 ? -20.641 -4.510 4.640 1.00 82.25 147 LEU A N 1
ATOM 1089 C CA . LEU A 1 147 ? -20.496 -4.374 3.195 1.00 82.25 147 LEU A CA 1
ATOM 1090 C C . LEU A 1 147 ? -19.348 -3.419 2.865 1.00 82.25 147 LEU A C 1
ATOM 1092 O O . LEU A 1 147 ? -19.378 -2.244 3.235 1.00 82.25 147 LEU A O 1
ATOM 1096 N N . ARG A 1 148 ? -18.364 -3.903 2.101 1.00 76.75 148 ARG A N 1
ATOM 1097 C CA . ARG A 1 148 ? -17.330 -3.033 1.535 1.00 76.75 148 ARG A CA 1
ATOM 1098 C C . ARG A 1 148 ? -17.946 -2.135 0.470 1.00 76.75 148 ARG A C 1
ATOM 1100 O O . ARG A 1 148 ? -18.559 -2.607 -0.484 1.00 76.75 148 ARG A O 1
ATOM 1107 N N . LEU A 1 149 ? -17.729 -0.834 0.617 1.00 70.12 149 LEU A N 1
ATOM 1108 C CA . LEU A 1 149 ? -18.267 0.190 -0.286 1.00 70.12 149 LEU A CA 1
ATOM 1109 C C . LEU A 1 149 ? -17.511 0.264 -1.620 1.00 70.12 149 LEU A C 1
ATOM 1111 O O . LEU A 1 149 ? -18.008 0.811 -2.601 1.00 70.12 149 LEU A O 1
ATOM 1115 N N . SER A 1 150 ? -16.290 -0.269 -1.647 1.00 70.56 150 SER A N 1
ATOM 1116 C CA . SER A 1 150 ? -15.416 -0.334 -2.811 1.00 70.56 150 SER A CA 1
ATOM 1117 C C . SER A 1 150 ? -14.496 -1.540 -2.669 1.00 70.56 150 SER A C 1
ATOM 1119 O O . SER A 1 150 ? -14.019 -1.828 -1.573 1.00 70.56 150 SER A O 1
ATOM 1121 N N . GLN A 1 151 ? -14.193 -2.208 -3.782 1.00 66.69 151 GLN A N 1
ATOM 1122 C CA . GLN A 1 151 ? -13.186 -3.274 -3.810 1.00 66.69 151 GLN A CA 1
ATOM 1123 C C . GLN A 1 151 ? -11.758 -2.753 -3.560 1.00 66.69 151 GLN A C 1
ATOM 1125 O O . GLN A 1 151 ? -10.872 -3.545 -3.270 1.00 66.69 151 GLN A O 1
ATOM 1130 N N . PHE A 1 152 ? -11.558 -1.434 -3.656 1.00 63.84 152 PHE A N 1
ATOM 1131 C CA . PHE A 1 152 ? -10.269 -0.756 -3.468 1.00 63.84 152 PHE A CA 1
ATOM 1132 C C . PHE A 1 152 ? -10.060 -0.242 -2.037 1.00 63.84 152 PHE A C 1
ATOM 1134 O O . PHE A 1 152 ? -9.054 0.393 -1.758 1.00 63.84 152 PHE A O 1
ATOM 1141 N N . SER A 1 153 ? -11.033 -0.449 -1.140 1.00 73.12 153 SER A N 1
ATOM 1142 C CA . SER A 1 153 ? -10.909 -0.038 0.259 1.00 73.12 153 SER A CA 1
ATOM 1143 C C . SER A 1 153 ? -10.666 -1.251 1.146 1.00 73.12 153 SER A C 1
ATOM 1145 O O . SER A 1 153 ? -11.438 -2.213 1.115 1.00 73.12 153 SER A O 1
ATOM 1147 N N . ALA A 1 154 ? -9.623 -1.182 1.971 1.00 81.38 154 ALA A N 1
ATOM 1148 C CA . ALA A 1 154 ? -9.316 -2.202 2.970 1.00 81.38 154 ALA A CA 1
ATOM 1149 C C . ALA A 1 154 ? -10.306 -2.221 4.154 1.00 81.38 154 ALA A C 1
ATOM 1151 O O . ALA A 1 154 ? -10.318 -3.185 4.922 1.00 81.38 154 ALA A O 1
ATOM 1152 N N . SER A 1 155 ? -11.131 -1.178 4.294 1.00 86.69 155 SER A N 1
ATOM 1153 C CA . SER A 1 155 ? -12.196 -1.062 5.296 1.00 86.69 155 SER A CA 1
ATOM 1154 C C . SER A 1 155 ? -13.347 -0.201 4.770 1.00 86.69 155 SER A C 1
ATOM 1156 O O . SER A 1 155 ? -13.130 0.723 3.984 1.00 86.69 155 SER A O 1
ATOM 1158 N N . ALA A 1 156 ? -14.577 -0.464 5.209 1.00 84.56 156 ALA A N 1
ATOM 1159 C CA . ALA A 1 156 ? -15.706 0.439 4.968 1.00 84.56 156 ALA A CA 1
ATOM 1160 C C . ALA A 1 156 ? -15.638 1.737 5.804 1.00 84.56 156 ALA A C 1
ATOM 1162 O O . ALA A 1 156 ? -16.357 2.692 5.508 1.00 84.56 156 ALA A O 1
ATOM 1163 N N . PHE A 1 157 ? -14.773 1.775 6.822 1.00 86.88 157 PHE A N 1
ATOM 1164 C CA . PHE A 1 157 ? -14.657 2.857 7.802 1.00 86.88 157 PHE A CA 1
ATOM 1165 C C . PHE A 1 157 ? -13.360 3.667 7.693 1.00 86.88 157 PHE A C 1
ATOM 1167 O O . PHE A 1 157 ? -13.214 4.659 8.403 1.00 86.88 157 PHE A O 1
ATOM 1174 N N . ALA A 1 158 ? -12.427 3.265 6.827 1.00 84.50 158 ALA A N 1
ATOM 1175 C CA . ALA A 1 158 ? -11.150 3.948 6.643 1.00 84.50 158 ALA A CA 1
ATOM 1176 C C . ALA A 1 158 ? -11.076 4.669 5.293 1.00 84.50 158 ALA A C 1
ATOM 1178 O O . ALA A 1 158 ? -11.665 4.230 4.301 1.00 84.50 158 ALA A O 1
ATOM 1179 N N . ASP A 1 159 ? -10.305 5.755 5.252 1.00 79.62 159 ASP A N 1
ATOM 1180 C CA . ASP A 1 159 ? -9.864 6.344 3.991 1.00 79.62 159 ASP A CA 1
ATOM 1181 C C . ASP A 1 159 ? -8.891 5.376 3.275 1.00 79.62 159 ASP A C 1
ATOM 1183 O O . ASP A 1 159 ? -8.064 4.741 3.936 1.00 79.62 159 ASP A O 1
ATOM 1187 N N . PRO A 1 160 ? -8.962 5.230 1.936 1.00 80.44 160 PRO A N 1
ATOM 1188 C CA . PRO A 1 160 ? -8.011 4.405 1.195 1.00 80.44 160 PRO A CA 1
ATOM 1189 C C . PRO A 1 160 ? -6.582 4.943 1.331 1.00 80.44 160 PRO A C 1
ATOM 1191 O O . PRO A 1 160 ? -6.356 6.137 1.131 1.00 80.44 160 PRO A O 1
ATOM 1194 N N . THR A 1 161 ? -5.622 4.061 1.635 1.00 85.94 161 THR A N 1
ATOM 1195 C CA . THR A 1 161 ? -4.199 4.420 1.755 1.00 85.94 161 THR A CA 1
ATOM 1196 C C . THR A 1 161 ? -3.312 3.507 0.899 1.00 85.94 161 THR A C 1
ATOM 1198 O O . THR A 1 161 ? -3.321 3.599 -0.329 1.00 85.94 161 THR A O 1
ATOM 1201 N N . PHE A 1 162 ? -2.560 2.595 1.514 1.00 89.44 162 PHE A N 1
ATOM 1202 C CA . PHE A 1 162 ? -1.535 1.795 0.851 1.00 89.44 162 PHE A CA 1
ATOM 1203 C C . PHE A 1 162 ? -2.095 0.785 -0.150 1.00 89.44 162 PHE A C 1
ATOM 1205 O O . PHE A 1 162 ? -1.502 0.618 -1.211 1.00 89.44 162 PHE A O 1
ATOM 1212 N N . SER A 1 163 ? -3.241 0.159 0.132 1.00 84.94 163 SER A N 1
ATOM 1213 C CA . SER A 1 163 ? -3.897 -0.748 -0.824 1.00 84.94 163 SER A CA 1
ATOM 1214 C C . SER A 1 163 ? -4.316 -0.041 -2.116 1.00 84.94 163 SER A C 1
ATOM 1216 O O . SER A 1 163 ? -4.166 -0.602 -3.199 1.00 84.94 163 SER A O 1
ATOM 1218 N N . ASP A 1 164 ? -4.768 1.213 -2.030 1.00 87.00 164 ASP A N 1
ATOM 1219 C CA . ASP A 1 164 ? -5.105 2.015 -3.213 1.00 87.00 164 ASP A CA 1
ATOM 1220 C C . ASP A 1 164 ? -3.848 2.393 -4.012 1.00 87.00 164 ASP A C 1
ATOM 1222 O O . ASP A 1 164 ? -3.864 2.376 -5.244 1.00 87.00 164 ASP A O 1
ATOM 1226 N N . LEU A 1 165 ? -2.720 2.651 -3.335 1.00 94.19 165 LEU A N 1
ATOM 1227 C CA . LEU A 1 165 ? -1.429 2.825 -4.008 1.00 94.19 165 LEU A CA 1
ATOM 1228 C C . LEU A 1 165 ? -0.953 1.538 -4.686 1.00 94.19 165 LEU A C 1
ATOM 1230 O O . LEU A 1 165 ? -0.518 1.594 -5.837 1.00 94.19 165 LEU A O 1
ATOM 1234 N N . ASP A 1 166 ? -1.059 0.392 -4.014 1.00 93.38 166 ASP A N 1
ATOM 1235 C CA . ASP A 1 166 ? -0.737 -0.917 -4.583 1.00 93.38 166 ASP A CA 1
ATOM 1236 C C . ASP A 1 166 ? -1.534 -1.154 -5.883 1.00 93.38 166 ASP A C 1
ATOM 1238 O O . ASP A 1 166 ? -0.953 -1.451 -6.935 1.00 93.38 166 ASP A O 1
ATOM 1242 N N . ASP A 1 167 ? -2.844 -0.903 -5.847 1.00 90.69 167 ASP A N 1
ATOM 1243 C CA . ASP A 1 167 ? -3.736 -1.017 -7.001 1.00 90.69 167 ASP A CA 1
ATOM 1244 C C . ASP A 1 167 ? -3.422 -0.007 -8.113 1.00 90.69 167 ASP A C 1
ATOM 1246 O O . ASP A 1 167 ? -3.463 -0.349 -9.305 1.00 90.69 167 ASP A O 1
ATOM 1250 N N . ALA A 1 168 ? -3.128 1.247 -7.758 1.00 94.44 168 ALA A N 1
ATOM 1251 C CA . ALA A 1 168 ? -2.764 2.291 -8.710 1.00 94.44 168 ALA A CA 1
ATOM 1252 C C . ALA A 1 168 ? -1.456 1.943 -9.436 1.00 94.44 168 ALA A C 1
ATOM 1254 O O . ALA A 1 168 ? -1.385 2.048 -10.665 1.00 94.44 168 ALA A O 1
ATOM 1255 N N . LEU A 1 169 ? -0.455 1.445 -8.704 1.00 97.50 169 LEU A N 1
ATOM 1256 C CA . LEU A 1 169 ? 0.809 0.969 -9.263 1.00 97.50 169 LEU A CA 1
ATOM 1257 C C . LEU A 1 169 ? 0.598 -0.234 -10.185 1.00 97.50 169 LEU A C 1
ATOM 1259 O O . LEU A 1 169 ? 1.187 -0.278 -11.265 1.00 97.50 169 LEU A O 1
ATOM 1263 N N . ASP A 1 170 ? -0.275 -1.179 -9.832 1.00 95.44 170 ASP A N 1
ATOM 1264 C CA . ASP A 1 170 ? -0.587 -2.319 -10.700 1.00 95.44 170 ASP A CA 1
ATOM 1265 C C . ASP A 1 170 ? -1.325 -1.911 -11.978 1.00 95.44 170 ASP A C 1
ATOM 1267 O O . ASP A 1 170 ? -1.020 -2.406 -13.071 1.00 95.44 170 ASP A O 1
ATOM 1271 N N . ARG A 1 171 ? -2.283 -0.983 -11.880 1.00 94.44 171 ARG A N 1
ATOM 1272 C CA . ARG A 1 171 ? -2.977 -0.422 -13.051 1.00 94.44 171 ARG A CA 1
ATOM 1273 C C . ARG A 1 171 ? -2.025 0.322 -13.964 1.00 94.44 171 ARG A C 1
ATOM 1275 O O . ARG A 1 171 ? -2.063 0.111 -15.179 1.00 94.44 171 ARG A O 1
ATOM 1282 N N . TYR A 1 172 ? -1.192 1.187 -13.395 1.00 97.62 172 TYR A N 1
ATOM 1283 C CA . TYR A 1 172 ? -0.221 1.939 -14.166 1.00 97.62 172 TYR A CA 1
ATOM 1284 C C . TYR A 1 172 ? 0.810 1.007 -14.804 1.00 97.62 172 TYR A C 1
ATOM 1286 O O . TYR A 1 172 ? 1.046 1.104 -16.005 1.00 97.62 172 TYR A O 1
ATOM 1294 N N . GLY A 1 173 ? 1.326 0.030 -14.056 1.00 97.31 173 GLY A N 1
ATOM 1295 C CA . GLY A 1 173 ? 2.270 -0.969 -14.546 1.00 97.31 173 GLY A CA 1
ATOM 1296 C C . GLY A 1 173 ? 1.775 -1.711 -15.785 1.00 97.31 173 GLY A C 1
ATOM 1297 O O . GLY A 1 173 ? 2.529 -1.869 -16.745 1.00 97.31 173 GLY A O 1
ATOM 1298 N N . ARG A 1 174 ? 0.489 -2.094 -15.831 1.00 95.06 174 ARG A N 1
ATOM 1299 C CA . ARG A 1 174 ? -0.118 -2.696 -17.035 1.00 95.06 174 ARG A CA 1
ATOM 1300 C C . ARG A 1 174 ? -0.044 -1.774 -18.256 1.00 95.06 174 ARG A C 1
ATOM 1302 O O . ARG A 1 174 ? 0.299 -2.244 -19.333 1.00 95.06 174 ARG A O 1
ATOM 1309 N N . ARG A 1 175 ? -0.297 -0.472 -18.092 1.00 94.62 175 ARG A N 1
ATOM 1310 C CA . ARG A 1 175 ? -0.191 0.521 -19.181 1.00 94.62 175 ARG A CA 1
ATOM 1311 C C . ARG A 1 175 ? 1.261 0.819 -19.559 1.00 94.62 175 ARG A C 1
ATOM 1313 O O . ARG A 1 175 ? 1.568 0.996 -20.738 1.00 94.62 175 ARG A O 1
ATOM 1320 N N . ALA A 1 176 ? 2.153 0.866 -18.571 1.00 96.81 176 ALA A N 1
ATOM 1321 C CA . ALA A 1 176 ? 3.574 1.124 -18.766 1.00 96.81 176 ALA A CA 1
ATOM 1322 C C . ALA A 1 176 ? 4.234 0.020 -19.602 1.00 96.81 176 ALA A C 1
ATOM 1324 O O . ALA A 1 176 ? 5.000 0.336 -20.512 1.00 96.81 176 ALA A O 1
ATOM 1325 N N . ARG A 1 177 ? 3.874 -1.256 -19.372 1.00 96.06 177 ARG A N 1
ATOM 1326 C CA . ARG A 1 177 ? 4.361 -2.410 -20.157 1.00 96.06 177 ARG A CA 1
ATOM 1327 C C . ARG A 1 177 ? 4.237 -2.191 -21.662 1.00 96.06 177 ARG A C 1
ATOM 1329 O O . ARG A 1 177 ? 5.163 -2.495 -22.400 1.00 96.06 177 ARG A O 1
ATOM 1336 N N . GLU A 1 178 ? 3.139 -1.604 -22.115 1.00 93.69 178 GLU A N 1
ATOM 1337 C CA . GLU A 1 178 ? 2.884 -1.365 -23.538 1.00 93.69 178 GLU A CA 1
ATOM 1338 C C . GLU A 1 178 ? 3.355 0.014 -24.019 1.00 93.69 178 GLU A C 1
ATOM 1340 O O . GLU A 1 178 ? 3.171 0.352 -25.191 1.00 93.69 178 GLU A O 1
ATOM 1345 N N . SER A 1 179 ? 3.974 0.812 -23.140 1.00 94.00 179 SER A N 1
ATOM 1346 C CA . SER A 1 179 ? 4.295 2.226 -23.379 1.00 94.00 179 SER A CA 1
ATOM 1347 C C . SER A 1 179 ? 3.074 3.036 -23.838 1.00 94.00 179 SER A C 1
ATOM 1349 O O . SER A 1 179 ? 3.199 3.940 -24.656 1.00 94.00 179 SER A O 1
ATOM 1351 N N . ALA A 1 180 ? 1.886 2.702 -23.320 1.00 90.81 180 ALA A N 1
ATOM 1352 C CA . ALA A 1 180 ? 0.611 3.310 -23.715 1.00 90.81 180 ALA A CA 1
ATOM 1353 C C . ALA A 1 180 ? 0.337 4.670 -23.041 1.00 90.81 180 ALA A C 1
ATOM 1355 O O . ALA A 1 180 ? -0.687 5.303 -23.288 1.00 90.81 180 ALA A O 1
ATOM 1356 N N . CYS A 1 181 ? 1.206 5.101 -22.125 1.00 93.06 181 CYS A N 1
ATOM 1357 C CA . CYS A 1 181 ? 1.165 6.439 -21.549 1.00 93.06 181 CYS A CA 1
ATOM 1358 C C . CYS A 1 181 ? 1.913 7.399 -22.478 1.00 93.06 181 CYS A C 1
ATOM 1360 O O . CYS A 1 181 ? 3.089 7.177 -22.752 1.00 93.06 181 CYS A O 1
ATOM 1362 N N . GLU A 1 182 ? 1.259 8.476 -22.916 1.00 94.00 182 GLU A N 1
ATOM 1363 C CA . GLU A 1 182 ? 1.854 9.478 -23.815 1.00 94.00 182 GLU A CA 1
ATOM 1364 C C . GLU A 1 182 ? 3.085 10.160 -23.214 1.00 94.00 182 GLU A C 1
ATOM 1366 O O . GLU A 1 182 ? 4.011 10.498 -23.940 1.00 94.00 182 GLU A O 1
ATOM 1371 N N . ILE A 1 183 ? 3.130 10.304 -21.887 1.00 96.75 183 ILE A N 1
ATOM 1372 C CA . ILE A 1 183 ? 4.294 10.854 -21.184 1.00 96.75 183 ILE A CA 1
ATOM 1373 C C . ILE A 1 183 ? 5.438 9.842 -21.163 1.00 96.75 183 ILE A C 1
ATOM 1375 O O . ILE A 1 183 ? 6.585 10.239 -21.281 1.00 96.75 183 ILE A O 1
ATOM 1379 N N . LEU A 1 184 ? 5.151 8.541 -21.035 1.00 97.44 184 LEU A N 1
ATOM 1380 C CA . LEU A 1 184 ? 6.176 7.492 -21.029 1.00 97.44 184 LEU A CA 1
ATOM 1381 C C . LEU A 1 184 ? 6.685 7.168 -22.441 1.00 97.44 184 LEU A C 1
ATOM 1383 O O . LEU A 1 184 ? 7.839 6.797 -22.607 1.00 97.44 184 LEU A O 1
ATOM 1387 N N . ALA A 1 185 ? 5.838 7.286 -23.462 1.00 95.75 185 ALA A N 1
ATOM 1388 C CA . ALA A 1 185 ? 6.141 6.939 -24.850 1.00 95.75 185 ALA A CA 1
ATOM 1389 C C . ALA A 1 185 ? 7.487 7.486 -25.399 1.00 95.75 185 ALA A C 1
ATOM 1391 O O . ALA A 1 185 ? 8.173 6.737 -26.103 1.00 95.75 185 ALA A O 1
ATOM 1392 N N . PRO A 1 186 ? 7.932 8.717 -25.069 1.00 95.44 186 PRO A N 1
ATOM 1393 C CA . PRO A 1 186 ? 9.184 9.294 -25.558 1.00 95.44 186 PRO A CA 1
ATOM 1394 C C . PRO A 1 186 ? 10.460 8.668 -24.982 1.00 95.44 186 PRO A C 1
ATOM 1396 O O . PRO A 1 186 ? 11.550 9.078 -25.369 1.00 95.44 186 PRO A O 1
ATOM 1399 N N . VAL A 1 187 ? 10.380 7.682 -24.076 1.00 96.62 187 VAL A N 1
ATOM 1400 C CA . VAL A 1 187 ? 11.586 7.034 -23.526 1.00 96.62 187 VAL A CA 1
ATOM 1401 C C . VAL A 1 187 ? 12.361 6.194 -24.546 1.00 96.62 187 VAL A C 1
ATOM 1403 O O . VAL A 1 187 ? 13.444 5.723 -24.215 1.00 96.62 187 VAL A O 1
ATOM 1406 N N . TRP A 1 188 ? 11.848 5.988 -25.762 1.00 96.12 188 TRP A N 1
ATOM 1407 C CA . TRP A 1 188 ? 12.448 5.135 -26.793 1.00 96.12 188 TRP A CA 1
ATOM 1408 C C . TRP A 1 188 ? 13.093 5.946 -27.926 1.00 96.12 188 TRP A C 1
ATOM 1410 O O . TRP A 1 188 ? 12.425 6.768 -28.546 1.00 96.12 188 TRP A O 1
ATOM 1420 N N . GLU A 1 189 ? 14.344 5.636 -28.289 1.00 92.00 189 GLU A N 1
ATOM 1421 C CA . GLU A 1 189 ? 15.079 6.301 -29.393 1.00 92.00 189 GLU A CA 1
ATOM 1422 C C . GLU A 1 189 ? 14.412 6.142 -30.775 1.00 92.00 189 GLU A C 1
ATOM 1424 O O . GLU A 1 189 ? 14.551 6.993 -31.644 1.00 92.00 189 GLU A O 1
ATOM 1429 N N . GLY A 1 190 ? 13.660 5.058 -30.989 1.00 82.75 190 GLY A N 1
ATOM 1430 C CA . GLY A 1 190 ? 12.881 4.817 -32.214 1.00 82.75 190 GLY A CA 1
ATOM 1431 C C . GLY A 1 190 ? 11.405 5.214 -32.104 1.00 82.75 190 GLY A C 1
ATOM 1432 O O . GLY A 1 190 ? 10.599 4.789 -32.931 1.00 82.75 190 GLY A O 1
ATOM 1433 N N . GLY A 1 191 ? 11.036 5.947 -31.049 1.00 89.25 191 GLY A N 1
ATOM 1434 C CA . GLY A 1 191 ? 9.650 6.219 -30.680 1.00 89.25 191 GLY A CA 1
ATOM 1435 C C . GLY A 1 191 ? 8.924 4.999 -30.103 1.00 89.25 191 GLY A C 1
ATOM 1436 O O . GLY A 1 191 ? 9.338 3.845 -30.261 1.00 89.25 191 GLY A O 1
ATOM 1437 N N . ALA A 1 192 ? 7.798 5.247 -29.430 1.00 89.62 192 ALA A N 1
ATOM 1438 C CA . ALA A 1 192 ? 6.961 4.180 -28.878 1.00 89.62 192 ALA A CA 1
ATOM 1439 C C . ALA A 1 192 ? 6.342 3.278 -29.954 1.00 89.62 192 ALA A C 1
ATOM 1441 O O . ALA A 1 192 ? 5.894 2.175 -29.626 1.00 89.62 192 ALA A O 1
ATOM 1442 N N . ASP A 1 193 ? 6.323 3.719 -31.215 1.00 90.44 193 ASP A N 1
ATOM 1443 C CA . ASP A 1 193 ? 5.840 2.923 -32.338 1.00 90.44 193 ASP A CA 1
ATOM 1444 C C . ASP A 1 193 ? 6.890 1.999 -32.973 1.00 90.44 193 ASP A C 1
ATOM 1446 O O . ASP A 1 193 ? 6.522 1.084 -33.715 1.00 90.44 193 ASP A O 1
ATOM 1450 N N . GLY A 1 194 ? 8.170 2.190 -32.642 1.00 91.25 194 GLY A N 1
ATOM 1451 C CA . GLY A 1 194 ? 9.280 1.380 -33.136 1.00 91.25 194 GLY A CA 1
ATOM 1452 C C . GLY A 1 194 ? 9.540 0.095 -32.329 1.00 91.25 194 GLY A C 1
ATOM 1453 O O . GLY A 1 194 ? 8.721 -0.317 -31.504 1.00 91.25 194 GLY A O 1
ATOM 1454 N N . PRO A 1 195 ? 10.712 -0.544 -32.515 1.00 93.56 195 PRO A N 1
ATOM 1455 C CA . PRO A 1 195 ? 11.063 -1.819 -31.873 1.00 93.56 195 PRO A CA 1
ATOM 1456 C C . PRO A 1 195 ? 11.097 -1.816 -30.331 1.00 93.56 195 PRO A C 1
ATOM 1458 O O . PRO A 1 195 ? 10.959 -2.876 -29.716 1.00 93.56 195 P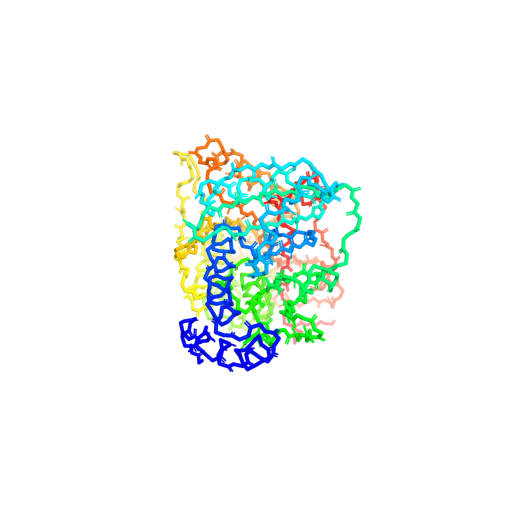RO A O 1
ATOM 1461 N N . ARG A 1 196 ? 11.263 -0.643 -29.691 1.00 95.81 196 ARG A N 1
ATOM 1462 C CA . ARG A 1 196 ? 11.396 -0.467 -28.223 1.00 95.81 196 ARG A CA 1
ATOM 1463 C C . ARG A 1 196 ? 12.540 -1.298 -27.620 1.00 95.81 196 ARG A C 1
ATOM 1465 O O . ARG A 1 196 ? 12.348 -2.136 -26.728 1.00 95.81 196 ARG A O 1
ATOM 1472 N N . LEU A 1 197 ? 13.739 -1.082 -28.163 1.00 95.31 197 LEU A N 1
ATOM 1473 C CA . LEU A 1 197 ? 14.956 -1.828 -27.811 1.00 95.31 197 LEU A CA 1
ATOM 1474 C C . LEU A 1 197 ? 15.997 -0.996 -27.058 1.00 95.31 197 LEU A C 1
ATOM 1476 O O . LEU A 1 197 ? 16.755 -1.549 -26.262 1.00 95.31 197 LEU A O 1
ATOM 1480 N N . VAL A 1 198 ? 16.043 0.314 -27.309 1.00 95.31 198 VAL A N 1
ATOM 1481 C CA . VAL A 1 198 ? 17.013 1.239 -26.714 1.00 95.31 198 VAL A CA 1
ATOM 1482 C C . VAL A 1 198 ? 16.278 2.453 -26.164 1.00 95.31 198 VAL A C 1
ATOM 1484 O O . VAL A 1 198 ? 15.445 3.052 -26.849 1.00 95.31 198 VAL A O 1
ATOM 1487 N N . LEU A 1 199 ? 16.592 2.786 -24.917 1.00 96.56 199 LEU A N 1
ATOM 1488 C CA . LEU A 1 199 ? 16.076 3.954 -24.226 1.00 96.56 199 LEU A CA 1
ATOM 1489 C C . LEU A 1 199 ? 16.846 5.218 -24.625 1.00 96.56 199 LEU A C 1
ATOM 1491 O O . LEU A 1 199 ? 18.035 5.168 -24.949 1.00 96.56 199 LEU A O 1
ATOM 1495 N N . VAL A 1 200 ? 16.183 6.364 -24.526 1.00 95.12 200 VAL A N 1
ATOM 1496 C CA . VAL A 1 200 ? 16.837 7.670 -24.647 1.00 95.12 200 VAL A CA 1
ATOM 1497 C C . VAL A 1 200 ? 17.835 7.898 -23.514 1.00 95.12 200 VAL A C 1
ATOM 1499 O O . VAL A 1 200 ? 17.804 7.225 -22.479 1.00 95.12 200 VAL A O 1
ATOM 1502 N N . ASN A 1 201 ? 18.742 8.859 -23.688 1.00 93.88 201 ASN A N 1
ATOM 1503 C CA . ASN A 1 201 ? 19.689 9.222 -22.639 1.00 93.88 201 ASN A CA 1
ATOM 1504 C C . ASN A 1 201 ? 18.957 9.688 -21.365 1.00 93.88 201 ASN A C 1
ATOM 1506 O O . ASN A 1 201 ? 18.152 10.612 -21.414 1.00 93.88 201 ASN A O 1
ATOM 1510 N N . LYS A 1 202 ? 19.276 9.068 -20.219 1.00 91.00 202 LYS A N 1
ATOM 1511 C CA . LYS A 1 202 ? 18.763 9.439 -18.883 1.00 91.00 202 LYS A CA 1
ATOM 1512 C C . LYS A 1 202 ? 17.217 9.585 -18.831 1.00 91.00 202 LYS A C 1
ATOM 1514 O O . LYS A 1 202 ? 16.706 10.652 -18.479 1.00 91.00 202 LYS A O 1
ATOM 1519 N N . PRO A 1 203 ? 16.455 8.507 -19.107 1.00 95.12 203 PRO A N 1
ATOM 1520 C CA . PRO A 1 203 ? 14.994 8.550 -19.253 1.00 95.12 203 PRO A CA 1
ATOM 1521 C C . PRO A 1 203 ? 14.233 8.662 -17.919 1.00 95.12 203 PRO A C 1
ATOM 1523 O O . PRO A 1 203 ? 13.012 8.779 -17.912 1.00 95.12 203 PRO A O 1
ATOM 1526 N N . GLU A 1 204 ? 14.937 8.609 -16.786 1.00 95.12 204 GLU A N 1
ATOM 1527 C CA . GLU A 1 204 ? 14.357 8.507 -15.441 1.00 95.12 204 GLU A CA 1
ATOM 1528 C C . GLU A 1 204 ? 13.358 9.622 -15.125 1.00 95.12 204 GLU A C 1
ATOM 1530 O O . GLU A 1 204 ? 12.286 9.346 -14.600 1.00 95.12 204 GLU A O 1
ATOM 1535 N N . HIS A 1 205 ? 13.654 10.862 -15.524 1.00 94.56 205 HIS A N 1
ATOM 1536 C CA . HIS A 1 205 ? 12.752 11.995 -15.307 1.00 94.56 205 HIS A CA 1
ATOM 1537 C C . HIS A 1 205 ? 11.405 11.825 -16.036 1.00 94.56 205 HIS A C 1
ATOM 1539 O O . HIS A 1 205 ? 10.363 12.165 -15.485 1.00 94.56 205 HIS A O 1
ATOM 1545 N N . VAL A 1 206 ? 11.411 11.243 -17.242 1.00 96.75 206 VAL A N 1
ATOM 1546 C CA . VAL A 1 206 ? 10.198 10.946 -18.024 1.00 96.75 206 VAL A CA 1
ATOM 1547 C C . VAL A 1 206 ? 9.392 9.840 -17.348 1.00 96.75 206 VAL A C 1
ATOM 1549 O O . VAL A 1 206 ? 8.176 9.942 -17.197 1.00 96.75 206 VAL A O 1
ATOM 1552 N N . MET A 1 207 ? 10.075 8.786 -16.895 1.00 97.69 207 MET A N 1
ATOM 1553 C CA . MET A 1 207 ? 9.457 7.677 -16.163 1.00 97.69 207 MET A CA 1
ATOM 1554 C C . MET A 1 207 ? 8.826 8.160 -14.853 1.00 97.69 207 MET A C 1
ATOM 1556 O O . MET A 1 207 ? 7.676 7.825 -14.566 1.00 97.69 207 MET A O 1
ATOM 1560 N N . ARG A 1 208 ? 9.530 9.018 -14.112 1.00 97.38 208 ARG A N 1
ATOM 1561 C CA . ARG A 1 208 ? 9.024 9.678 -12.910 1.00 97.38 208 ARG A CA 1
ATOM 1562 C C . ARG A 1 208 ? 7.807 10.542 -13.198 1.00 97.38 208 ARG A C 1
ATOM 1564 O O . ARG A 1 208 ? 6.793 10.364 -12.533 1.00 97.38 208 ARG A O 1
ATOM 1571 N N . GLU A 1 209 ? 7.865 11.414 -14.201 1.00 97.31 209 GLU A N 1
ATOM 1572 C CA . GLU A 1 209 ? 6.730 12.272 -14.558 1.00 97.31 209 GLU A CA 1
ATOM 1573 C C . GLU A 1 209 ? 5.504 11.449 -14.969 1.00 97.31 209 GLU A C 1
ATOM 1575 O O . GLU A 1 209 ? 4.387 11.720 -14.533 1.00 97.31 209 GLU A O 1
ATOM 1580 N N . SER A 1 210 ? 5.712 10.391 -15.755 1.00 97.88 210 SER A N 1
ATOM 1581 C CA . SER A 1 210 ? 4.627 9.518 -16.205 1.00 97.88 210 SER A CA 1
ATOM 1582 C C . SER A 1 210 ? 3.912 8.816 -15.042 1.00 97.88 210 SER A C 1
ATOM 1584 O O . SER A 1 210 ? 2.681 8.740 -15.029 1.00 97.88 210 SER A O 1
ATOM 1586 N N . LEU A 1 211 ? 4.666 8.356 -14.037 1.00 98.12 211 LEU A N 1
ATOM 1587 C CA . LEU A 1 211 ? 4.105 7.746 -12.836 1.00 98.12 211 LEU A CA 1
ATOM 1588 C C . LEU A 1 211 ? 3.447 8.795 -11.931 1.00 98.12 211 LEU A C 1
ATOM 1590 O O . LEU A 1 211 ? 2.331 8.584 -11.469 1.00 98.12 211 LEU A O 1
ATOM 1594 N N . PHE A 1 212 ? 4.101 9.937 -11.723 1.00 97.81 212 PHE A N 1
ATOM 1595 C CA . PHE A 1 212 ? 3.578 11.055 -10.940 1.00 97.81 212 PHE A CA 1
ATOM 1596 C C . PHE A 1 212 ? 2.195 11.508 -11.424 1.00 97.81 212 PHE A C 1
ATOM 1598 O O . PHE A 1 212 ? 1.268 11.620 -10.619 1.00 97.81 212 PHE A O 1
ATOM 1605 N N . GLN A 1 213 ? 2.033 11.718 -12.733 1.00 97.00 213 GLN A N 1
ATOM 1606 C CA . GLN A 1 213 ? 0.753 12.124 -13.319 1.00 97.00 213 GLN A CA 1
ATOM 1607 C C . GLN A 1 213 ? -0.316 11.046 -13.126 1.00 97.00 213 GLN A C 1
ATOM 1609 O O . GLN A 1 213 ? -1.441 11.346 -12.730 1.00 97.00 213 GLN A O 1
ATOM 1614 N N . ALA A 1 214 ? 0.036 9.775 -13.341 1.00 96.44 214 ALA A N 1
ATOM 1615 C CA . ALA A 1 214 ? -0.894 8.672 -13.133 1.00 96.44 214 ALA A CA 1
ATOM 1616 C C . ALA A 1 214 ? -1.366 8.583 -11.674 1.00 96.44 214 ALA A C 1
ATOM 1618 O O . ALA A 1 214 ? -2.568 8.484 -11.434 1.00 96.44 214 ALA A O 1
ATOM 1619 N N . LEU A 1 215 ? -0.450 8.660 -10.705 1.00 96.81 215 LEU A N 1
ATOM 1620 C CA . LEU A 1 215 ? -0.786 8.599 -9.281 1.00 96.81 215 LEU A CA 1
ATOM 1621 C C . LEU A 1 215 ? -1.618 9.807 -8.842 1.00 96.81 215 LEU A C 1
ATOM 1623 O O . LEU A 1 215 ? -2.640 9.612 -8.191 1.00 96.81 215 LEU A O 1
ATOM 1627 N N . SER A 1 216 ? -1.256 11.020 -9.270 1.00 94.81 216 SER A N 1
ATOM 1628 C CA . SER A 1 216 ? -2.020 12.248 -8.985 1.00 94.81 216 SER A CA 1
ATOM 1629 C C . SER A 1 216 ? -3.471 12.180 -9.478 1.00 94.81 216 SER A C 1
ATOM 1631 O O . SER A 1 216 ? -4.358 12.799 -8.898 1.00 94.81 216 SER A O 1
ATOM 1633 N N . MET A 1 217 ? -3.730 11.429 -10.553 1.00 91.75 217 MET A N 1
ATOM 1634 C CA . MET A 1 217 ? -5.078 11.228 -11.091 1.00 91.75 217 MET A CA 1
ATOM 1635 C C . MET A 1 217 ? -5.829 10.055 -10.448 1.00 91.75 217 MET A C 1
ATOM 1637 O O . MET A 1 217 ? -7.061 10.068 -10.400 1.00 91.75 217 MET A O 1
ATOM 1641 N N . MET A 1 218 ? -5.115 8.999 -10.049 1.00 91.06 218 MET A N 1
ATOM 1642 C CA . MET A 1 218 ? -5.718 7.758 -9.553 1.00 91.06 218 MET A CA 1
ATOM 1643 C C . MET A 1 218 ? -6.003 7.807 -8.054 1.00 91.06 218 MET A C 1
ATOM 1645 O O . MET A 1 218 ? -7.061 7.333 -7.637 1.00 91.06 218 MET A O 1
ATOM 1649 N N . LEU A 1 219 ? -5.088 8.381 -7.273 1.00 90.50 219 LEU A N 1
ATOM 1650 C CA . LEU A 1 219 ? -5.182 8.423 -5.820 1.00 90.50 219 LEU A CA 1
ATOM 1651 C C . LEU A 1 219 ? -6.110 9.546 -5.373 1.00 90.50 219 LEU A C 1
ATOM 1653 O O . LEU A 1 219 ? -6.082 10.666 -5.884 1.00 90.50 219 LEU A O 1
ATOM 1657 N N . ARG A 1 220 ? -6.952 9.243 -4.389 1.00 82.25 220 ARG A N 1
ATOM 1658 C CA . ARG A 1 220 ? -7.881 10.210 -3.799 1.00 82.25 220 ARG A CA 1
ATOM 1659 C C . ARG A 1 220 ? -7.354 10.679 -2.459 1.00 82.25 220 ARG A C 1
ATOM 1661 O O . ARG A 1 220 ? -6.800 9.889 -1.708 1.00 82.25 220 ARG A O 1
ATOM 1668 N N . ARG A 1 221 ? -7.600 11.957 -2.144 1.00 84.00 221 ARG A N 1
ATOM 1669 C CA . ARG A 1 221 ? -7.207 12.573 -0.863 1.00 84.00 221 ARG A CA 1
ATOM 1670 C C . ARG A 1 221 ? -5.721 12.372 -0.538 1.00 84.00 221 ARG A C 1
ATOM 1672 O O . ARG A 1 221 ? -5.344 12.384 0.627 1.00 84.00 221 ARG A O 1
ATOM 1679 N N . ALA A 1 222 ? -4.892 12.204 -1.558 1.00 91.00 222 ALA A N 1
ATOM 1680 C CA . ALA A 1 222 ? -3.458 12.061 -1.425 1.00 91.00 222 ALA A CA 1
ATOM 1681 C C . ALA A 1 222 ? -2.782 13.271 -2.065 1.00 91.00 222 ALA A C 1
ATOM 1683 O O . ALA A 1 222 ? -3.167 13.692 -3.157 1.00 91.00 222 ALA A O 1
ATOM 1684 N N . ASP A 1 223 ? -1.788 13.816 -1.380 1.00 93.00 223 ASP A N 1
ATOM 1685 C CA . ASP A 1 223 ? -0.835 14.752 -1.951 1.00 93.00 223 ASP A CA 1
ATOM 1686 C C . ASP A 1 223 ? 0.321 13.950 -2.551 1.00 93.00 223 ASP A C 1
ATOM 1688 O O . ASP A 1 223 ? 1.022 13.219 -1.844 1.00 93.00 223 ASP A O 1
ATOM 1692 N N . VAL A 1 224 ? 0.484 14.043 -3.868 1.00 95.44 224 VAL A N 1
ATOM 1693 C CA . VAL A 1 224 ? 1.568 13.390 -4.600 1.00 95.44 224 VAL A CA 1
ATOM 1694 C C . VAL A 1 224 ? 2.577 14.473 -4.953 1.00 95.44 224 VAL A C 1
ATOM 1696 O O . VAL A 1 224 ? 2.234 15.469 -5.582 1.00 95.44 224 VAL A O 1
ATOM 1699 N N . THR A 1 225 ? 3.835 14.287 -4.567 1.00 93.62 225 THR A N 1
ATOM 1700 C CA . THR A 1 225 ? 4.906 15.270 -4.774 1.00 93.62 225 THR A CA 1
ATOM 1701 C C . THR A 1 225 ? 6.116 14.620 -5.436 1.00 93.62 225 THR A C 1
ATOM 1703 O O . THR A 1 225 ? 6.423 13.454 -5.192 1.00 93.62 225 THR A O 1
ATOM 1706 N N . ARG A 1 226 ? 6.791 15.371 -6.313 1.00 89.75 226 ARG A N 1
ATOM 1707 C CA . ARG A 1 226 ? 8.023 14.951 -7.003 1.00 89.75 226 ARG A CA 1
ATOM 1708 C C . ARG A 1 226 ? 9.241 15.441 -6.237 1.00 89.75 226 ARG A C 1
ATOM 1710 O O . ARG A 1 226 ? 9.167 16.511 -5.639 1.00 89.75 226 ARG A O 1
ATOM 1717 N N . GLU A 1 227 ? 10.348 14.707 -6.351 1.00 77.69 227 GLU A N 1
ATOM 1718 C CA . GLU A 1 227 ? 11.672 15.126 -5.863 1.00 77.69 227 GLU A CA 1
ATOM 1719 C C . GLU A 1 227 ? 11.609 15.664 -4.427 1.00 77.69 227 GLU A C 1
ATOM 1721 O O . GLU A 1 227 ? 12.110 16.742 -4.108 1.00 77.69 227 GLU A O 1
ATOM 1726 N N . HIS A 1 228 ? 10.943 14.913 -3.551 1.00 70.06 228 HIS A N 1
ATOM 1727 C CA . HIS A 1 228 ? 10.769 15.339 -2.175 1.00 70.06 228 HIS A CA 1
ATOM 1728 C C . HIS A 1 228 ? 12.091 15.189 -1.420 1.00 70.06 228 HIS A C 1
ATOM 1730 O O . HIS A 1 228 ? 12.637 14.097 -1.270 1.00 70.06 228 HIS A O 1
ATOM 1736 N N . THR A 1 229 ? 12.612 16.306 -0.934 1.00 69.38 229 THR A N 1
ATOM 1737 C CA . THR A 1 229 ? 13.808 16.362 -0.099 1.00 69.38 229 THR A CA 1
ATOM 1738 C C . THR A 1 229 ? 13.546 15.636 1.225 1.00 69.38 229 THR A C 1
ATOM 1740 O O . THR A 1 229 ? 12.832 16.147 2.088 1.00 69.38 229 THR A O 1
ATOM 1743 N N . VAL A 1 230 ? 14.090 14.424 1.375 1.00 57.62 230 VAL A N 1
ATOM 1744 C CA . VAL A 1 230 ? 14.089 13.688 2.654 1.00 57.62 230 VAL A CA 1
ATOM 1745 C C . VAL A 1 230 ? 15.240 14.181 3.542 1.00 57.62 230 VAL A C 1
ATOM 1747 O O . VAL A 1 230 ? 15.067 14.276 4.754 1.00 57.62 230 VAL A O 1
ATOM 1750 N N . ASP A 1 231 ? 16.362 14.574 2.926 1.00 59.91 231 ASP A N 1
ATOM 1751 C CA . ASP A 1 231 ? 17.519 15.244 3.526 1.00 59.91 231 ASP A CA 1
ATOM 1752 C C . ASP A 1 231 ? 18.171 16.242 2.544 1.00 59.91 231 ASP A C 1
ATOM 1754 O O . ASP A 1 231 ? 17.747 16.369 1.396 1.00 59.91 231 ASP A O 1
ATOM 1758 N N . ALA A 1 232 ? 19.212 16.954 2.986 1.00 48.12 232 ALA A N 1
ATOM 1759 C CA . ALA A 1 232 ? 19.898 17.975 2.192 1.00 48.12 232 ALA A CA 1
ATOM 1760 C C . ALA A 1 232 ? 20.703 17.440 0.985 1.00 48.12 232 ALA A C 1
ATOM 1762 O O . ALA A 1 232 ? 21.186 18.258 0.201 1.00 48.12 232 ALA A O 1
ATOM 1763 N N . GLU A 1 233 ? 20.868 16.121 0.814 1.00 56.56 233 GLU A N 1
ATOM 1764 C CA . GLU A 1 233 ? 21.796 15.570 -0.179 1.00 56.56 233 GLU A CA 1
ATOM 1765 C C . GLU A 1 233 ? 21.121 14.810 -1.326 1.00 56.56 233 GLU A C 1
ATOM 1767 O O . GLU A 1 233 ? 21.628 14.915 -2.448 1.00 56.56 233 GLU A O 1
ATOM 1772 N N . LYS A 1 234 ? 19.985 14.109 -1.138 1.00 65.19 234 LYS A N 1
ATOM 1773 C CA . LYS A 1 234 ? 19.256 13.480 -2.268 1.00 65.19 234 LYS A CA 1
ATOM 1774 C C . LYS A 1 234 ? 17.731 13.404 -2.068 1.00 65.19 234 LYS A C 1
ATOM 1776 O O . LYS A 1 234 ? 17.266 12.802 -1.103 1.00 65.19 234 LYS A O 1
ATOM 1781 N N . PRO A 1 235 ? 16.922 13.942 -3.003 1.00 81.44 235 PRO A N 1
ATOM 1782 C CA . PRO A 1 235 ? 15.473 13.789 -2.949 1.00 81.44 235 PRO A CA 1
ATOM 1783 C C . PRO A 1 235 ? 15.029 12.372 -3.344 1.00 81.44 235 PRO A C 1
ATOM 1785 O O . PRO A 1 235 ? 15.647 11.721 -4.190 1.00 81.44 235 PRO A O 1
ATOM 1788 N N . VAL A 1 236 ? 13.919 11.913 -2.764 1.00 88.81 236 VAL A N 1
ATOM 1789 C CA . VAL A 1 236 ? 13.194 10.724 -3.241 1.00 88.81 236 VAL A CA 1
ATOM 1790 C C . VAL A 1 236 ? 12.394 11.070 -4.496 1.00 88.81 236 VAL A C 1
ATOM 1792 O O . VAL A 1 236 ? 11.896 12.192 -4.622 1.00 88.81 236 VAL A O 1
ATOM 1795 N N . ASP A 1 237 ? 12.244 10.122 -5.423 1.00 94.44 237 ASP A N 1
ATOM 1796 C CA . ASP A 1 237 ? 11.588 10.376 -6.710 1.00 94.44 237 ASP A CA 1
ATOM 1797 C C . ASP A 1 237 ? 10.140 10.862 -6.565 1.00 94.44 237 ASP A C 1
ATOM 1799 O O . ASP A 1 237 ? 9.772 11.894 -7.142 1.00 94.44 237 ASP A O 1
ATOM 1803 N N . ILE A 1 238 ? 9.314 10.133 -5.807 1.00 96.81 238 ILE A N 1
ATOM 1804 C CA . ILE A 1 238 ? 7.920 10.500 -5.533 1.00 96.81 238 ILE A CA 1
ATOM 1805 C C . ILE A 1 238 ? 7.597 10.247 -4.059 1.00 96.81 238 ILE A C 1
ATOM 1807 O O . ILE A 1 238 ? 7.932 9.201 -3.505 1.00 96.81 238 ILE A O 1
ATOM 1811 N N . ARG A 1 239 ? 6.882 11.187 -3.441 1.00 95.56 239 ARG A N 1
ATOM 1812 C CA . ARG A 1 239 ? 6.242 11.025 -2.132 1.00 95.56 239 ARG A CA 1
ATOM 1813 C C . ARG A 1 239 ? 4.727 11.098 -2.288 1.00 95.56 239 ARG A C 1
ATOM 1815 O O . ARG A 1 239 ? 4.223 11.936 -3.031 1.00 95.56 239 ARG A O 1
ATOM 1822 N N . VAL A 1 240 ? 4.016 10.243 -1.563 1.00 95.56 240 VAL A N 1
ATOM 1823 C CA . VAL A 1 240 ? 2.552 10.232 -1.464 1.00 95.56 240 VAL A CA 1
ATOM 1824 C C . VAL A 1 240 ? 2.174 10.377 0.005 1.00 95.56 240 VAL A C 1
ATOM 1826 O O . VAL A 1 240 ? 2.606 9.564 0.813 1.00 95.56 240 VAL A O 1
ATOM 1829 N N . ALA A 1 241 ? 1.377 11.380 0.362 1.00 92.75 241 ALA A N 1
ATOM 1830 C CA . ALA A 1 241 ? 0.883 11.575 1.726 1.00 92.75 241 ALA A CA 1
ATOM 1831 C C . ALA A 1 241 ? -0.648 11.657 1.734 1.00 92.75 241 ALA A C 1
ATOM 1833 O O . ALA A 1 241 ? -1.228 12.445 0.987 1.00 92.75 241 ALA A O 1
ATOM 1834 N N . TRP A 1 242 ? -1.320 10.862 2.569 1.00 90.19 242 T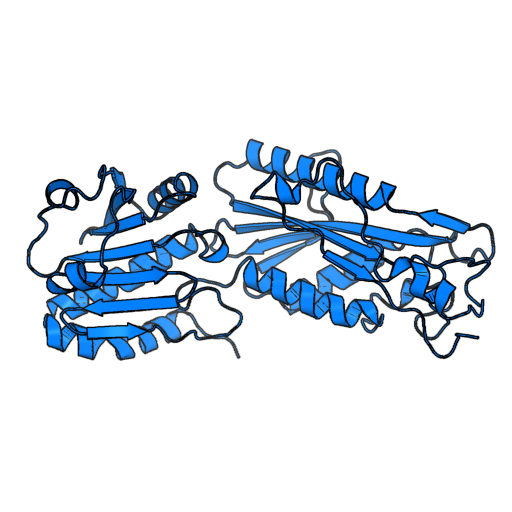RP A N 1
ATOM 1835 C CA . TRP A 1 242 ? -2.786 10.836 2.613 1.00 90.19 242 TRP A CA 1
ATOM 1836 C C . TRP A 1 242 ? -3.340 11.846 3.619 1.00 90.19 242 TRP A C 1
ATOM 1838 O O . TRP A 1 242 ? -3.006 11.843 4.802 1.00 90.19 242 TRP A O 1
ATOM 1848 N N . THR A 1 243 ? -4.223 12.717 3.136 1.00 84.38 243 THR A N 1
ATOM 1849 C CA . THR A 1 243 ? -4.802 13.832 3.891 1.00 84.38 243 THR A CA 1
ATOM 1850 C C . THR A 1 243 ? -5.650 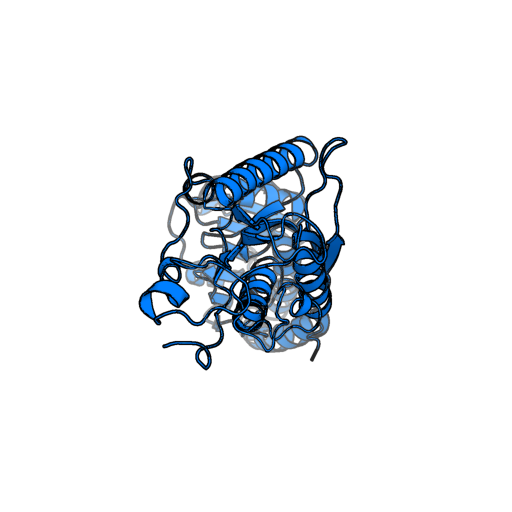13.328 5.053 1.00 84.38 243 THR A C 1
ATOM 1852 O O . THR A 1 243 ? -6.676 12.678 4.839 1.00 84.38 243 THR A O 1
ATOM 1855 N N . GLY A 1 244 ? -5.283 13.733 6.270 1.00 78.25 244 GLY A N 1
ATOM 1856 C CA . GLY A 1 244 ? -5.997 13.360 7.494 1.00 78.25 244 GLY A CA 1
ATOM 1857 C C . GLY A 1 244 ? -5.592 12.000 8.062 1.00 78.25 244 GLY A C 1
ATOM 1858 O O . GLY A 1 244 ? -6.331 11.460 8.873 1.00 78.25 244 GLY A O 1
ATOM 1859 N N . THR A 1 245 ? -4.451 11.452 7.634 1.00 83.12 245 THR A N 1
ATOM 1860 C CA . THR A 1 245 ? -3.856 10.229 8.193 1.00 83.12 245 THR A CA 1
ATOM 1861 C C . THR A 1 245 ? -2.348 10.435 8.389 1.00 83.12 245 THR A C 1
ATOM 1863 O O . THR A 1 245 ? -1.761 11.266 7.687 1.00 83.12 245 THR A O 1
ATOM 1866 N N . PRO A 1 246 ? -1.680 9.662 9.261 1.00 84.56 246 PRO A N 1
ATOM 1867 C CA . PRO A 1 246 ? -0.221 9.665 9.365 1.00 84.56 246 PRO A CA 1
ATOM 1868 C C . PRO A 1 246 ? 0.468 8.841 8.260 1.00 84.56 246 PRO A C 1
ATOM 1870 O O . PRO A 1 246 ? 1.688 8.664 8.304 1.00 84.56 246 PRO A O 1
ATOM 1873 N N . ALA A 1 247 ? -0.287 8.299 7.295 1.00 89.38 247 ALA A N 1
ATOM 1874 C CA . ALA A 1 247 ? 0.230 7.431 6.246 1.00 89.38 247 ALA A CA 1
ATOM 1875 C C . ALA A 1 247 ? 1.008 8.216 5.181 1.00 89.38 247 ALA A C 1
ATOM 1877 O O . ALA A 1 247 ? 0.534 9.213 4.627 1.00 89.38 247 ALA A O 1
ATOM 1878 N N . GLU A 1 248 ? 2.186 7.705 4.841 1.00 92.56 248 GLU A N 1
ATOM 1879 C CA . GLU A 1 248 ? 3.050 8.236 3.796 1.00 92.56 248 GLU A CA 1
ATOM 1880 C C . GLU A 1 248 ? 3.721 7.094 3.023 1.00 92.56 248 GLU A C 1
ATOM 1882 O O . GLU A 1 248 ? 4.087 6.064 3.587 1.00 92.56 248 GLU A O 1
ATOM 1887 N N . ALA A 1 249 ? 3.899 7.268 1.718 1.00 95.19 249 ALA A N 1
ATOM 1888 C CA . ALA A 1 249 ? 4.677 6.364 0.890 1.00 95.19 249 ALA A CA 1
ATOM 1889 C C . ALA A 1 249 ? 5.814 7.099 0.181 1.00 95.19 249 ALA A C 1
ATOM 1891 O O . ALA A 1 249 ? 5.627 8.182 -0.379 1.00 95.19 249 ALA A O 1
ATOM 1892 N N . LEU A 1 250 ? 6.983 6.466 0.178 1.00 96.00 250 LEU A N 1
ATOM 1893 C CA . LEU A 1 250 ? 8.162 6.884 -0.568 1.00 96.00 250 LEU A CA 1
ATOM 1894 C C . LEU A 1 250 ? 8.351 5.937 -1.746 1.00 96.00 250 LEU A C 1
ATOM 1896 O O . LEU A 1 250 ? 8.407 4.724 -1.558 1.00 96.00 250 LEU A O 1
ATOM 1900 N N . ILE A 1 251 ? 8.450 6.474 -2.957 1.00 98.00 251 ILE A N 1
ATOM 1901 C CA . ILE A 1 251 ? 8.632 5.681 -4.170 1.00 98.00 251 ILE A CA 1
ATOM 1902 C C . ILE A 1 251 ? 9.975 6.047 -4.787 1.00 98.00 251 ILE A C 1
ATOM 1904 O O . ILE A 1 251 ? 10.181 7.197 -5.167 1.00 98.00 251 ILE A O 1
ATOM 1908 N N . GLU A 1 252 ? 10.851 5.056 -4.916 1.00 97.56 252 GLU A N 1
ATOM 1909 C CA . GLU A 1 252 ? 12.121 5.156 -5.636 1.00 97.56 252 GLU A CA 1
ATOM 1910 C C . GLU A 1 252 ? 11.975 4.495 -7.009 1.00 97.56 252 GLU A C 1
ATOM 1912 O O . GLU A 1 252 ? 11.478 3.367 -7.120 1.00 97.56 252 GLU A O 1
ATOM 1917 N N . ILE A 1 253 ? 12.409 5.177 -8.067 1.00 97.75 253 ILE A N 1
ATOM 1918 C CA . ILE A 1 253 ? 12.262 4.725 -9.447 1.00 97.75 253 ILE A CA 1
ATOM 1919 C C . ILE A 1 253 ? 13.636 4.409 -10.018 1.00 97.75 253 ILE A C 1
ATOM 1921 O O . ILE A 1 253 ? 14.510 5.260 -10.131 1.00 97.75 253 ILE A O 1
ATOM 1925 N N . LYS A 1 254 ? 13.814 3.176 -10.488 1.00 97.19 254 LYS A N 1
ATOM 1926 C CA . LYS A 1 254 ? 14.963 2.805 -11.319 1.00 97.19 254 LYS A CA 1
ATOM 1927 C C . LYS A 1 254 ? 14.494 2.253 -12.654 1.00 97.19 254 LYS A C 1
ATOM 1929 O O . LYS A 1 254 ? 13.340 1.879 -12.857 1.00 97.19 254 LYS A O 1
ATOM 1934 N N . TRP A 1 255 ? 15.430 2.171 -13.584 1.00 97.56 255 TRP A N 1
ATOM 1935 C CA . TRP A 1 255 ? 15.194 1.606 -14.902 1.00 97.56 255 TRP A CA 1
ATOM 1936 C C . TRP A 1 255 ? 16.357 0.721 -15.317 1.00 97.56 255 TRP A C 1
ATOM 1938 O O . TRP A 1 255 ? 17.494 0.952 -14.917 1.00 97.56 255 TRP A O 1
ATOM 1948 N N . LEU A 1 256 ? 16.078 -0.309 -16.103 1.00 98.12 256 LEU A N 1
ATOM 1949 C CA . LEU A 1 256 ? 17.071 -1.255 -16.603 1.00 98.12 256 LEU A CA 1
ATOM 1950 C C . LEU A 1 256 ? 17.006 -1.289 -18.124 1.00 98.12 256 LEU A C 1
ATOM 1952 O O . LEU A 1 256 ? 15.944 -1.093 -18.706 1.00 98.12 256 LEU A O 1
ATOM 1956 N N . GLY A 1 257 ? 18.121 -1.586 -18.775 1.00 96.56 257 GLY A N 1
ATOM 1957 C CA . GLY A 1 257 ? 18.188 -1.713 -20.223 1.00 96.56 257 GLY A CA 1
ATOM 1958 C C . GLY A 1 257 ? 19.357 -0.959 -20.823 1.00 96.56 257 GLY A C 1
ATOM 1959 O O . GLY A 1 257 ? 20.274 -0.512 -20.134 1.00 96.56 257 GLY A O 1
ATOM 1960 N N . ARG A 1 258 ? 19.334 -0.852 -22.144 1.00 95.50 258 ARG A N 1
ATOM 1961 C CA . ARG A 1 258 ? 20.327 -0.095 -22.895 1.00 95.50 258 ARG A CA 1
ATOM 1962 C C . ARG A 1 258 ? 19.820 1.317 -23.140 1.00 95.50 258 ARG A C 1
ATOM 1964 O O . ARG A 1 258 ? 18.664 1.468 -23.521 1.00 95.50 258 ARG A O 1
ATOM 1971 N N . ALA A 1 259 ? 20.684 2.313 -22.982 1.00 95.25 259 ALA A N 1
ATOM 1972 C CA . ALA A 1 259 ? 20.370 3.702 -23.293 1.00 95.25 259 ALA A CA 1
ATOM 1973 C C . ALA A 1 259 ? 21.472 4.380 -24.111 1.00 95.25 259 ALA A C 1
ATOM 1975 O O . ALA A 1 259 ? 22.644 4.002 -24.019 1.00 95.25 259 ALA A O 1
ATOM 1976 N N . SER A 1 260 ? 21.105 5.403 -24.879 1.00 93.00 260 SER A N 1
ATOM 1977 C CA . SER A 1 260 ? 22.054 6.283 -25.573 1.00 93.00 260 SER A CA 1
ATOM 1978 C C . SER A 1 260 ? 22.945 7.039 -24.598 1.00 93.00 260 SER A C 1
ATOM 1980 O O . SER A 1 260 ? 22.504 7.439 -23.518 1.00 93.00 260 SER A O 1
ATOM 1982 N N . THR A 1 261 ? 24.205 7.277 -24.971 1.00 88.69 261 THR A N 1
ATOM 1983 C CA . THR A 1 261 ? 25.145 8.037 -24.128 1.00 88.69 261 THR A CA 1
ATOM 1984 C C . THR A 1 261 ? 24.926 9.545 -24.175 1.00 88.69 261 THR A C 1
ATOM 1986 O O . THR A 1 261 ? 25.306 10.234 -23.231 1.00 88.69 261 THR A O 1
ATOM 1989 N N . ALA A 1 262 ? 24.296 10.055 -25.234 1.00 82.31 262 ALA A N 1
ATOM 1990 C CA . ALA A 1 262 ? 23.944 11.462 -25.392 1.00 82.31 262 ALA A CA 1
ATOM 1991 C C . ALA A 1 262 ? 22.619 11.608 -26.166 1.00 82.31 262 ALA A C 1
ATOM 1993 O O . ALA A 1 262 ? 22.278 10.707 -26.937 1.00 82.31 262 ALA A O 1
ATOM 1994 N N . PRO A 1 263 ? 21.877 12.716 -25.983 1.00 74.50 263 PRO A N 1
ATOM 1995 C CA . PRO A 1 263 ? 20.664 12.991 -26.754 1.00 74.50 263 PRO A CA 1
ATOM 1996 C C . PRO A 1 263 ? 20.940 12.991 -28.265 1.00 74.50 263 PRO A C 1
ATOM 1998 O O . PRO A 1 263 ? 21.896 13.623 -28.711 1.00 74.50 263 PRO A O 1
ATOM 2001 N N . GLY A 1 264 ? 20.121 12.283 -29.049 1.00 66.81 264 GLY A N 1
ATOM 2002 C CA . GLY A 1 264 ? 20.238 12.232 -30.515 1.00 66.81 264 GLY A CA 1
ATOM 2003 C C . GLY A 1 264 ? 21.477 11.498 -31.047 1.00 66.81 264 GLY A C 1
ATOM 2004 O O . GLY A 1 264 ? 21.768 11.571 -32.239 1.00 66.81 264 GLY A O 1
ATOM 2005 N N . SER A 1 265 ? 22.228 10.807 -30.184 1.00 66.44 265 SER A N 1
ATOM 2006 C CA . SER A 1 265 ? 23.404 10.038 -30.585 1.00 66.44 265 SER A CA 1
ATOM 2007 C C . SER A 1 265 ? 23.006 8.660 -31.111 1.00 66.44 265 SER A C 1
ATOM 2009 O O . SER A 1 265 ? 22.358 7.879 -30.420 1.00 66.44 265 SER A O 1
ATOM 2011 N N . THR A 1 266 ? 23.456 8.322 -32.320 1.00 63.16 266 THR A N 1
ATOM 2012 C CA . THR A 1 266 ? 23.282 6.983 -32.901 1.00 63.16 266 THR A CA 1
ATOM 2013 C C . THR A 1 266 ? 24.288 5.958 -32.372 1.00 63.16 266 THR A C 1
ATOM 2015 O O . THR A 1 266 ? 24.101 4.776 -32.623 1.00 63.16 266 THR A O 1
ATOM 2018 N N . THR A 1 267 ? 25.338 6.384 -31.657 1.00 68.00 267 THR A N 1
ATOM 2019 C CA . THR A 1 267 ? 26.364 5.552 -30.993 1.00 68.00 267 THR A CA 1
ATOM 2020 C C . THR A 1 267 ? 27.309 6.448 -30.171 1.00 68.00 267 THR A C 1
ATOM 2022 O O . THR A 1 267 ? 27.675 7.510 -30.686 1.00 68.00 267 THR A O 1
ATOM 2025 N N . PRO A 1 268 ? 27.827 6.018 -28.996 1.00 84.25 268 PRO A N 1
ATOM 2026 C CA . PRO A 1 268 ? 27.681 4.697 -28.362 1.00 84.25 268 PRO A CA 1
ATOM 2027 C C . PRO A 1 268 ? 26.473 4.553 -27.404 1.00 84.25 268 PRO A C 1
ATOM 2029 O O . PRO A 1 268 ? 25.742 5.501 -27.129 1.00 84.25 268 PRO A O 1
ATOM 2032 N N . TYR A 1 269 ? 26.262 3.332 -26.896 1.00 89.62 269 TYR A N 1
ATOM 2033 C CA . TYR A 1 269 ? 25.218 2.987 -25.920 1.00 89.62 269 TYR A CA 1
ATOM 2034 C C . TYR A 1 269 ? 25.819 2.449 -24.617 1.00 89.62 269 TYR A C 1
ATOM 2036 O O . TYR A 1 269 ? 26.843 1.766 -24.643 1.00 89.62 269 TYR A O 1
ATOM 2044 N N . THR A 1 270 ? 25.122 2.654 -23.498 1.00 92.50 270 THR A N 1
ATOM 2045 C CA . THR A 1 270 ? 25.477 2.094 -22.185 1.00 92.50 270 THR A CA 1
ATOM 2046 C C . THR A 1 270 ? 24.417 1.100 -21.725 1.00 92.50 270 THR A C 1
ATOM 2048 O O . THR A 1 270 ? 23.219 1.337 -21.884 1.00 92.50 270 THR A O 1
ATOM 2051 N N . ASN A 1 271 ? 24.848 -0.020 -21.139 1.00 93.12 271 ASN A N 1
ATOM 2052 C CA . ASN A 1 271 ? 23.946 -1.003 -20.546 1.00 93.12 271 ASN A CA 1
ATOM 2053 C C . ASN A 1 271 ? 23.815 -0.787 -19.036 1.00 93.12 271 ASN A C 1
ATOM 2055 O O . ASN A 1 271 ? 24.817 -0.702 -18.329 1.00 93.12 271 ASN A O 1
ATOM 2059 N N . TYR A 1 272 ? 22.579 -0.788 -18.549 1.00 94.69 272 TYR A N 1
ATOM 2060 C CA . TYR A 1 272 ? 22.226 -0.691 -17.139 1.00 94.69 272 TYR A CA 1
ATOM 2061 C C . TYR A 1 272 ? 21.477 -1.964 -16.728 1.00 94.69 272 TYR A C 1
ATOM 2063 O O . TYR A 1 272 ? 20.421 -2.290 -17.270 1.00 94.69 272 TYR A O 1
ATOM 2071 N N . PHE A 1 273 ? 22.047 -2.717 -15.789 1.00 90.69 273 PHE A N 1
ATOM 2072 C CA . PHE A 1 273 ? 21.538 -4.023 -15.352 1.00 90.69 273 PHE A CA 1
ATOM 2073 C C . PHE A 1 273 ? 21.150 -4.010 -13.867 1.00 90.69 273 PHE A C 1
ATOM 2075 O O . PHE A 1 273 ? 21.068 -2.953 -13.246 1.00 90.69 273 PHE A O 1
ATOM 2082 N N . ALA A 1 274 ? 20.934 -5.196 -13.289 1.00 93.31 274 ALA A N 1
ATOM 2083 C CA . ALA A 1 274 ? 20.445 -5.406 -11.926 1.00 93.31 274 ALA A CA 1
ATOM 2084 C C . ALA A 1 274 ? 21.186 -4.618 -10.827 1.00 93.31 274 ALA A C 1
ATOM 2086 O O . ALA A 1 274 ? 20.578 -4.323 -9.804 1.00 93.31 274 ALA A O 1
ATOM 2087 N N . GLY A 1 275 ? 22.454 -4.228 -11.034 1.00 95.06 275 GLY A N 1
ATOM 2088 C CA . GLY A 1 275 ? 23.185 -3.350 -10.109 1.00 95.06 275 GLY A CA 1
ATOM 2089 C C . GLY A 1 275 ? 22.424 -2.064 -9.776 1.00 95.06 275 GLY A C 1
ATOM 2090 O O . GLY A 1 275 ? 22.276 -1.740 -8.606 1.00 95.06 275 GLY A O 1
ATOM 2091 N N . ARG A 1 276 ? 21.811 -1.423 -10.778 1.00 95.12 276 ARG A N 1
ATOM 2092 C CA . ARG A 1 276 ? 21.031 -0.193 -10.582 1.00 95.12 276 ARG A CA 1
ATOM 2093 C C . ARG A 1 276 ? 19.758 -0.422 -9.762 1.00 95.12 276 ARG A C 1
ATOM 2095 O O . ARG A 1 276 ? 19.354 0.447 -8.999 1.00 95.12 276 ARG A O 1
ATOM 2102 N N . ALA A 1 277 ? 19.122 -1.587 -9.912 1.00 96.06 277 ALA A N 1
ATOM 2103 C CA . ALA A 1 277 ? 17.962 -1.950 -9.099 1.00 96.06 277 ALA A CA 1
ATOM 2104 C C . ALA A 1 277 ? 18.356 -2.172 -7.630 1.00 96.06 277 ALA A C 1
ATOM 2106 O O . ALA A 1 277 ? 17.623 -1.741 -6.746 1.00 96.06 277 ALA A O 1
ATOM 2107 N N . ARG A 1 278 ? 19.519 -2.789 -7.371 1.00 97.00 278 ARG A N 1
ATOM 2108 C CA . ARG A 1 278 ? 20.059 -2.961 -6.011 1.00 97.00 278 ARG A CA 1
ATOM 2109 C C . ARG A 1 278 ? 20.404 -1.625 -5.360 1.00 97.00 278 ARG A C 1
ATOM 2111 O O . ARG A 1 278 ? 19.932 -1.364 -4.265 1.00 97.00 278 ARG A O 1
ATOM 2118 N N . GLU A 1 279 ? 21.104 -0.751 -6.083 1.00 95.12 279 GLU A N 1
ATOM 2119 C CA . GLU A 1 279 ? 21.397 0.615 -5.625 1.00 95.12 279 GLU A CA 1
ATOM 2120 C C . GLU A 1 279 ? 20.118 1.374 -5.241 1.00 95.12 279 GLU A C 1
ATOM 2122 O O . GLU A 1 279 ? 20.093 2.060 -4.225 1.00 95.12 279 GLU A O 1
ATOM 2127 N N . GLY A 1 280 ? 19.038 1.225 -6.019 1.00 95.62 280 GLY A N 1
ATOM 2128 C CA . GLY A 1 280 ? 17.741 1.813 -5.676 1.00 95.62 280 GLY A CA 1
ATOM 2129 C C . GLY A 1 280 ? 17.097 1.222 -4.425 1.00 95.62 280 GLY A C 1
ATOM 2130 O O . GLY A 1 280 ? 16.495 1.961 -3.654 1.00 95.62 280 GLY A O 1
ATOM 2131 N N . ALA A 1 281 ? 17.238 -0.084 -4.193 1.00 97.12 281 ALA A N 1
ATOM 2132 C CA . ALA A 1 281 ? 16.738 -0.710 -2.972 1.00 97.12 281 ALA A CA 1
ATOM 2133 C C . ALA A 1 281 ? 17.473 -0.184 -1.730 1.00 97.12 281 ALA A C 1
ATOM 2135 O O . ALA A 1 281 ? 16.826 0.193 -0.756 1.00 97.12 281 ALA A O 1
ATOM 2136 N N . ASP A 1 282 ? 18.803 -0.090 -1.795 1.00 96.00 282 ASP A N 1
ATOM 2137 C CA . ASP A 1 282 ? 19.620 0.439 -0.698 1.00 96.00 282 ASP A CA 1
ATOM 2138 C C . ASP A 1 282 ? 19.336 1.925 -0.448 1.00 96.00 282 ASP A C 1
ATOM 2140 O O . ASP A 1 282 ? 19.200 2.360 0.694 1.00 96.00 282 ASP A O 1
ATOM 2144 N N . GLN A 1 283 ? 19.175 2.708 -1.517 1.00 94.50 283 GLN A N 1
ATOM 2145 C CA . GLN A 1 283 ? 18.808 4.120 -1.431 1.00 94.50 283 GLN A CA 1
ATOM 2146 C C . GLN A 1 283 ? 17.445 4.314 -0.754 1.00 94.50 283 GLN A C 1
ATOM 2148 O O . GLN A 1 283 ? 17.321 5.131 0.156 1.00 94.50 283 GLN A O 1
ATOM 2153 N N . LEU A 1 284 ? 16.439 3.530 -1.148 1.00 95.81 284 LEU A N 1
ATOM 2154 C CA . LEU A 1 284 ? 15.115 3.580 -0.536 1.00 95.81 284 LEU A CA 1
ATOM 2155 C C . LEU A 1 284 ? 15.144 3.153 0.939 1.00 95.81 284 LEU A C 1
ATOM 2157 O O . LEU A 1 284 ? 14.500 3.797 1.763 1.00 95.81 284 LEU A O 1
ATOM 2161 N N . ALA A 1 285 ? 15.909 2.115 1.292 1.00 95.12 285 ALA A N 1
ATOM 2162 C CA . ALA A 1 285 ? 16.082 1.705 2.685 1.00 95.12 285 ALA A CA 1
ATOM 2163 C C . ALA A 1 285 ? 16.673 2.841 3.539 1.00 95.12 285 ALA A C 1
ATOM 2165 O O . ALA A 1 285 ? 16.137 3.145 4.605 1.00 95.12 285 ALA A O 1
ATOM 2166 N N . ASN A 1 286 ? 17.691 3.541 3.025 1.00 92.56 286 ASN A N 1
ATOM 2167 C CA . ASN A 1 286 ? 18.275 4.702 3.699 1.00 92.56 286 ASN A CA 1
ATOM 2168 C C . ASN A 1 286 ? 17.251 5.832 3.897 1.00 92.56 286 ASN A C 1
ATOM 2170 O O . ASN A 1 286 ? 17.195 6.428 4.971 1.00 92.56 286 ASN A O 1
ATOM 2174 N N . TYR A 1 287 ? 16.402 6.112 2.901 1.00 91.25 287 TYR A N 1
ATOM 2175 C CA . TYR A 1 287 ? 15.341 7.115 3.046 1.00 91.25 287 TYR A CA 1
ATOM 2176 C C . TYR A 1 287 ? 14.338 6.762 4.146 1.00 91.25 287 TYR A C 1
ATOM 2178 O O . TYR A 1 287 ? 13.923 7.641 4.904 1.00 91.25 287 TYR A O 1
ATOM 2186 N N . LEU A 1 288 ? 13.964 5.486 4.257 1.00 91.75 288 LEU A N 1
ATOM 2187 C CA . LEU A 1 288 ? 13.069 5.016 5.314 1.00 91.75 288 LEU A CA 1
ATOM 2188 C C . LEU A 1 288 ? 13.706 5.167 6.700 1.00 91.75 288 LEU A C 1
ATOM 2190 O O . LEU A 1 288 ? 13.038 5.613 7.632 1.00 91.75 288 LEU A O 1
ATOM 2194 N N . ASP A 1 289 ? 14.998 4.862 6.831 1.00 90.44 289 ASP A N 1
ATOM 2195 C CA . ASP A 1 289 ? 15.731 5.013 8.093 1.00 90.44 289 ASP A CA 1
ATOM 2196 C C . ASP A 1 289 ? 15.842 6.491 8.512 1.00 90.44 289 ASP A C 1
ATOM 2198 O O . ASP A 1 289 ? 15.589 6.836 9.671 1.00 90.44 289 ASP A O 1
ATOM 2202 N N . LEU A 1 290 ? 16.108 7.391 7.559 1.00 86.50 290 LEU A N 1
ATOM 2203 C CA . LEU A 1 290 ? 16.125 8.839 7.793 1.00 86.50 290 LEU A CA 1
ATOM 2204 C C . LEU A 1 290 ? 14.748 9.378 8.208 1.00 86.50 290 LEU A C 1
ATOM 2206 O O . LEU A 1 290 ? 14.647 10.153 9.167 1.00 86.50 290 LEU A O 1
ATOM 2210 N N . LYS A 1 291 ? 13.664 8.948 7.550 1.00 84.62 291 LYS A N 1
ATOM 2211 C CA . LYS A 1 291 ? 12.301 9.344 7.941 1.00 84.62 291 LYS A CA 1
ATOM 2212 C C . LYS A 1 291 ? 11.931 8.846 9.334 1.00 84.62 291 LYS A C 1
ATOM 2214 O O . LYS A 1 291 ? 11.451 9.638 10.141 1.00 84.62 291 LYS A O 1
ATOM 2219 N N . LYS A 1 292 ? 12.231 7.586 9.656 1.00 80.88 292 LYS A N 1
ATOM 2220 C CA . LYS A 1 292 ? 12.010 7.034 11.002 1.00 80.88 292 LYS A CA 1
ATOM 2221 C C . LYS A 1 292 ? 12.722 7.842 12.086 1.00 80.88 292 LYS A C 1
ATOM 2223 O O . LYS A 1 292 ? 12.152 8.072 13.146 1.00 80.88 292 LYS A O 1
ATOM 2228 N N . SER A 1 293 ? 13.943 8.305 11.813 1.00 68.62 293 SER A N 1
ATOM 2229 C CA . SER A 1 293 ? 14.717 9.113 12.766 1.00 68.62 293 SER A CA 1
ATOM 2230 C C . SER A 1 293 ? 14.165 10.529 12.985 1.00 68.62 293 SER A C 1
ATOM 2232 O O . SER A 1 293 ? 14.377 11.111 14.047 1.00 68.62 293 SER A O 1
ATOM 2234 N N . SER A 1 294 ? 13.447 11.082 12.001 1.00 64.56 294 SER A N 1
ATOM 2235 C CA . SER A 1 294 ? 12.965 12.471 12.015 1.00 64.56 294 SER A CA 1
ATOM 2236 C C . SER A 1 294 ? 11.497 12.617 12.418 1.00 64.56 294 SER A C 1
ATOM 2238 O O . SER A 1 294 ? 11.106 13.685 12.886 1.00 64.56 294 SER A O 1
ATOM 2240 N N . SER A 1 295 ? 10.682 11.568 12.276 1.00 63.47 295 SER A N 1
ATOM 2241 C CA . SER A 1 295 ? 9.272 11.591 12.668 1.00 63.47 295 SER A CA 1
ATOM 2242 C C . SER A 1 295 ? 8.791 10.218 13.133 1.00 63.47 295 SER A C 1
ATOM 2244 O O . SER A 1 295 ? 8.412 9.370 12.329 1.00 63.47 295 SER A O 1
ATOM 2246 N N . ALA A 1 296 ? 8.745 10.016 14.453 1.00 62.09 296 ALA A N 1
ATOM 2247 C CA . ALA A 1 296 ? 8.240 8.777 15.050 1.00 62.09 296 ALA A CA 1
ATOM 2248 C C . ALA A 1 296 ? 6.734 8.549 14.806 1.00 62.09 296 ALA A C 1
ATOM 2250 O O . ALA A 1 296 ? 6.265 7.422 14.919 1.00 62.09 296 ALA A O 1
ATOM 2251 N N . LYS A 1 297 ? 5.984 9.609 14.466 1.00 65.62 297 LYS A N 1
ATOM 2252 C CA . LYS A 1 297 ? 4.521 9.568 14.311 1.00 65.62 297 LYS A CA 1
ATOM 2253 C C . LYS A 1 297 ? 4.043 9.180 12.910 1.00 65.62 297 LYS A C 1
ATOM 2255 O O . LYS A 1 297 ? 2.879 8.841 12.739 1.00 65.62 297 LYS A O 1
ATOM 2260 N N . GLN A 1 298 ? 4.895 9.263 11.886 1.00 70.94 298 GLN A N 1
ATOM 2261 C CA . GLN A 1 298 ? 4.483 8.940 10.517 1.00 70.94 298 GLN A CA 1
ATOM 2262 C C . GLN A 1 298 ? 4.608 7.444 10.248 1.00 70.94 298 GLN A C 1
ATOM 2264 O O . GLN A 1 298 ? 5.661 6.849 10.480 1.00 70.94 298 GLN A O 1
ATOM 2269 N N . THR A 1 299 ? 3.562 6.846 9.673 1.00 82.31 299 THR A N 1
ATOM 2270 C CA . THR A 1 299 ? 3.695 5.500 9.118 1.00 82.31 299 THR A CA 1
ATOM 2271 C C . THR A 1 299 ? 4.141 5.594 7.670 1.00 82.31 299 THR A C 1
ATOM 2273 O O . THR A 1 299 ? 3.351 5.935 6.791 1.00 82.31 299 THR A O 1
ATOM 2276 N N . VAL A 1 300 ? 5.410 5.270 7.430 1.00 90.56 300 VAL A N 1
ATOM 2277 C CA . VAL A 1 300 ? 6.036 5.375 6.110 1.00 90.56 300 VAL A CA 1
ATOM 2278 C C . VAL A 1 300 ? 6.253 3.991 5.504 1.00 90.56 300 VAL A C 1
ATOM 2280 O O . VAL A 1 300 ? 6.839 3.128 6.155 1.00 90.56 300 VAL A O 1
ATOM 2283 N N . LEU A 1 301 ? 5.826 3.789 4.254 1.00 93.88 301 LEU A N 1
ATOM 2284 C CA . LEU A 1 301 ? 6.155 2.602 3.456 1.00 93.88 301 LEU A CA 1
ATOM 2285 C C . LEU A 1 301 ? 6.978 2.957 2.213 1.00 93.88 301 LEU A C 1
ATOM 2287 O O . LEU A 1 301 ? 6.667 3.902 1.491 1.00 93.88 301 LEU A O 1
ATOM 2291 N N . GLY A 1 302 ? 8.006 2.164 1.929 1.00 96.50 302 GLY A N 1
ATOM 2292 C CA . GLY A 1 302 ? 8.846 2.294 0.745 1.00 96.50 302 GLY A CA 1
ATOM 2293 C C . GLY A 1 302 ? 8.398 1.394 -0.401 1.00 96.50 302 GLY A C 1
ATOM 2294 O O . GLY A 1 302 ? 8.095 0.218 -0.198 1.00 96.50 302 GLY A O 1
ATOM 2295 N N . TYR A 1 303 ? 8.426 1.935 -1.618 1.00 98.31 303 TYR A N 1
ATOM 2296 C CA . TYR A 1 303 ? 8.122 1.244 -2.866 1.00 98.31 303 TYR A CA 1
ATOM 2297 C C . TYR A 1 303 ? 9.269 1.414 -3.861 1.00 98.31 303 TYR A C 1
ATOM 2299 O O . TYR A 1 303 ? 9.562 2.524 -4.299 1.00 98.31 303 TYR A O 1
ATOM 2307 N N . LEU A 1 304 ? 9.885 0.309 -4.277 1.00 98.31 304 LEU A N 1
ATOM 2308 C CA . LEU A 1 304 ? 10.839 0.320 -5.385 1.00 98.31 304 LEU A CA 1
ATOM 2309 C C . LEU A 1 304 ? 10.118 -0.022 -6.691 1.00 98.31 304 LEU A C 1
ATOM 2311 O O . LEU A 1 304 ? 9.579 -1.121 -6.833 1.00 98.31 304 LEU A O 1
ATOM 2315 N N . VAL A 1 305 ? 10.142 0.891 -7.659 1.00 98.50 305 VAL A N 1
ATOM 2316 C CA . VAL A 1 305 ? 9.555 0.708 -8.992 1.00 98.50 305 VAL A CA 1
ATOM 2317 C C . VAL A 1 305 ? 10.661 0.574 -10.035 1.00 98.50 305 VAL A C 1
ATOM 2319 O O . VAL A 1 305 ? 11.536 1.429 -10.144 1.00 98.50 305 VAL A O 1
ATOM 2322 N N . ILE A 1 306 ? 10.611 -0.494 -10.834 1.00 98.44 306 ILE A N 1
ATOM 2323 C CA . ILE A 1 306 ? 11.602 -0.792 -11.872 1.00 98.44 306 ILE A CA 1
ATOM 2324 C C . ILE A 1 306 ? 10.952 -0.796 -13.256 1.00 98.44 306 ILE A C 1
ATOM 2326 O O . ILE A 1 306 ? 10.184 -1.702 -13.581 1.00 98.44 306 ILE A O 1
ATOM 2330 N N . PHE A 1 307 ? 11.334 0.150 -14.112 1.00 98.56 307 PHE A N 1
ATOM 2331 C CA . PHE A 1 307 ? 11.038 0.108 -15.547 1.00 98.56 307 PHE A CA 1
ATOM 2332 C C . PHE A 1 307 ? 12.101 -0.735 -16.264 1.00 98.56 307 PHE A C 1
ATOM 2334 O O . PHE A 1 307 ? 13.237 -0.302 -16.438 1.00 98.56 307 PHE A O 1
ATOM 2341 N N . ASP A 1 308 ? 11.769 -1.958 -16.672 1.00 98.44 308 ASP A N 1
ATOM 2342 C CA . ASP A 1 308 ? 12.745 -2.880 -17.260 1.00 98.44 308 ASP A CA 1
ATOM 2343 C C . ASP A 1 308 ? 12.622 -2.966 -18.786 1.00 98.44 308 ASP A C 1
ATOM 2345 O O . ASP A 1 308 ? 11.695 -3.567 -19.324 1.00 98.44 308 ASP A O 1
ATOM 2349 N N . ALA A 1 309 ? 13.600 -2.391 -19.481 1.00 97.69 309 ALA A N 1
ATOM 2350 C CA . ALA A 1 309 ? 13.754 -2.413 -20.930 1.00 97.69 309 ALA A CA 1
ATOM 2351 C C . ALA A 1 309 ? 14.914 -3.315 -21.401 1.00 97.69 309 ALA A C 1
ATOM 2353 O O . ALA A 1 309 ? 15.403 -3.157 -22.520 1.00 97.69 309 ALA A O 1
ATOM 2354 N N . ARG A 1 310 ? 15.409 -4.249 -20.574 1.00 97.50 310 ARG A N 1
ATOM 2355 C CA . ARG A 1 310 ? 16.508 -5.149 -20.967 1.00 97.50 310 ARG A CA 1
ATOM 2356 C C . ARG A 1 310 ? 16.100 -6.077 -22.109 1.00 97.50 310 ARG A C 1
ATOM 2358 O O . ARG A 1 310 ? 14.980 -6.586 -22.157 1.00 97.50 310 ARG A O 1
ATOM 2365 N N . ARG A 1 311 ? 17.057 -6.339 -23.000 1.00 96.12 311 ARG A N 1
ATOM 2366 C CA . ARG A 1 311 ? 16.956 -7.219 -24.174 1.00 96.12 311 ARG A CA 1
ATOM 2367 C C . ARG A 1 311 ? 18.282 -7.949 -24.382 1.00 96.12 311 ARG A C 1
ATOM 2369 O O . ARG A 1 311 ? 19.336 -7.434 -24.004 1.00 96.12 311 ARG A O 1
ATOM 2376 N N . GLY A 1 312 ? 18.240 -9.130 -24.984 1.00 95.25 312 GLY A N 1
ATOM 2377 C CA . GLY A 1 312 ? 19.421 -9.841 -25.470 1.00 95.25 312 GLY A CA 1
ATOM 2378 C C . GLY A 1 312 ? 19.932 -9.251 -26.784 1.00 95.25 312 GLY A C 1
ATOM 2379 O O . GLY A 1 312 ? 19.150 -8.732 -27.570 1.00 95.25 312 GLY A O 1
ATOM 2380 N N . ALA A 1 313 ? 21.248 -9.314 -26.998 1.00 92.44 313 ALA A N 1
ATOM 2381 C CA . ALA A 1 313 ? 21.909 -9.114 -28.295 1.00 92.44 313 ALA A CA 1
ATOM 2382 C C . ALA A 1 313 ? 21.562 -7.840 -29.106 1.00 92.44 313 ALA A C 1
ATOM 2384 O O . ALA A 1 313 ? 21.878 -7.781 -30.293 1.00 92.44 313 ALA A O 1
ATOM 2385 N N . VAL A 1 314 ? 20.992 -6.800 -28.482 1.00 92.56 314 VAL A N 1
ATOM 2386 C CA . VAL A 1 314 ? 20.766 -5.497 -29.131 1.00 92.56 314 VAL A CA 1
ATOM 2387 C C . VAL A 1 314 ? 22.098 -4.955 -29.648 1.00 92.56 314 VAL A C 1
ATOM 2389 O O . VAL A 1 314 ? 23.134 -5.089 -28.987 1.00 92.56 314 VAL A O 1
ATOM 2392 N N . LYS A 1 315 ? 22.067 -4.304 -30.802 1.00 89.50 315 LYS A N 1
ATOM 2393 C CA . LYS A 1 315 ? 23.125 -3.503 -31.429 1.00 89.50 315 LYS A CA 1
ATOM 2394 C C . LYS A 1 315 ? 22.664 -2.051 -31.579 1.00 89.50 315 LYS A C 1
ATOM 2396 O O . LYS A 1 315 ? 23.452 -1.163 -31.271 1.00 89.50 315 LYS A O 1
ATOM 2401 N N . GLY A 1 316 ? 21.397 -1.819 -31.925 1.00 90.12 316 GLY A N 1
ATOM 2402 C CA . GLY A 1 316 ? 20.797 -0.495 -32.084 1.00 90.12 316 GLY A CA 1
ATOM 2403 C C . GLY A 1 316 ? 19.267 -0.447 -31.901 1.00 90.12 316 GLY A C 1
ATOM 2404 O O . GLY A 1 316 ? 18.618 -1.465 -31.663 1.00 90.12 316 GLY A O 1
ATOM 2405 N N . PRO A 1 317 ? 18.665 0.755 -31.981 1.00 90.88 317 PRO A N 1
ATOM 2406 C CA . PRO A 1 317 ? 17.240 0.995 -31.726 1.00 90.88 317 PRO A CA 1
ATOM 2407 C C . PRO A 1 317 ? 16.309 0.451 -32.814 1.00 90.88 317 PRO A C 1
ATOM 2409 O O . PRO A 1 317 ? 15.133 0.227 -32.538 1.00 90.88 317 PRO A O 1
ATOM 2412 N N . ALA A 1 318 ? 16.827 0.260 -34.030 1.00 90.56 318 ALA A N 1
ATOM 2413 C CA . ALA A 1 318 ? 16.084 -0.197 -35.204 1.00 90.56 318 ALA A CA 1
ATOM 2414 C C . ALA A 1 318 ? 16.284 -1.694 -35.504 1.00 90.56 318 ALA A C 1
ATOM 2416 O O . ALA A 1 318 ? 15.848 -2.172 -36.550 1.00 90.56 318 ALA A O 1
ATOM 2417 N N . ASP A 1 319 ? 16.962 -2.431 -34.619 1.00 90.31 319 ASP A N 1
ATOM 2418 C CA . ASP A 1 319 ? 17.213 -3.853 -34.829 1.00 90.31 319 ASP A CA 1
ATOM 2419 C C . ASP A 1 319 ? 15.910 -4.652 -34.910 1.00 90.31 319 ASP A C 1
ATOM 2421 O O . ASP A 1 319 ? 14.891 -4.308 -34.309 1.00 90.31 319 ASP A O 1
ATOM 2425 N N . SER A 1 320 ? 15.980 -5.781 -35.609 1.00 91.25 320 SER A N 1
ATOM 2426 C CA . SER A 1 320 ? 15.001 -6.857 -35.488 1.00 91.25 320 SER A CA 1
ATOM 2427 C C . SER A 1 320 ? 15.661 -8.022 -34.756 1.00 91.25 320 SER A C 1
ATOM 2429 O O . SER A 1 320 ? 16.781 -8.414 -35.091 1.00 91.25 320 SER A O 1
ATOM 2431 N N . LEU A 1 321 ? 15.004 -8.531 -33.717 1.00 93.88 321 LEU A N 1
ATOM 2432 C CA . LEU A 1 321 ? 15.564 -9.544 -32.820 1.00 93.88 321 LEU A CA 1
ATOM 2433 C C . LEU A 1 321 ? 14.708 -10.807 -32.843 1.00 93.88 321 LEU A C 1
ATOM 2435 O O . LEU A 1 321 ? 13.483 -10.694 -32.904 1.00 93.88 321 LEU A O 1
ATOM 2439 N N . PRO A 1 322 ? 15.299 -12.007 -32.718 1.00 96.19 322 PRO A N 1
ATOM 2440 C CA . PRO A 1 322 ? 14.499 -13.193 -32.467 1.00 96.19 322 PRO A CA 1
ATOM 2441 C C . PRO A 1 322 ? 13.758 -13.025 -31.137 1.00 96.19 322 PRO A C 1
ATOM 2443 O O . PRO A 1 322 ? 14.265 -12.410 -30.190 1.00 96.19 322 PRO A O 1
ATOM 2446 N N . LYS A 1 323 ? 12.560 -13.610 -31.037 1.00 96.31 323 LYS A N 1
ATOM 2447 C CA . LYS A 1 323 ? 11.711 -13.518 -29.834 1.00 96.31 323 LYS A CA 1
ATOM 2448 C C . LYS A 1 323 ? 12.467 -13.869 -28.543 1.00 96.31 323 LYS A C 1
ATOM 2450 O O . LYS A 1 323 ? 12.238 -13.245 -27.509 1.00 96.31 323 LYS A O 1
ATOM 2455 N N . THR A 1 324 ? 13.384 -14.835 -28.605 1.00 96.69 324 THR A N 1
ATOM 2456 C CA . THR A 1 324 ? 14.219 -15.270 -27.474 1.00 96.69 324 THR A CA 1
ATOM 2457 C C . THR A 1 324 ? 15.130 -14.169 -26.941 1.00 96.69 324 THR A C 1
ATOM 2459 O O . THR A 1 324 ? 15.305 -14.074 -25.732 1.00 96.69 324 THR A O 1
ATOM 2462 N N . ASP A 1 325 ? 15.680 -13.317 -27.807 1.00 97.31 325 ASP A N 1
ATOM 2463 C CA . ASP A 1 325 ? 16.507 -12.183 -27.390 1.00 97.31 325 ASP A CA 1
ATOM 2464 C C . ASP A 1 325 ? 15.647 -10.991 -26.967 1.00 97.31 325 ASP A C 1
ATOM 2466 O O . ASP A 1 325 ? 15.922 -10.360 -25.943 1.00 97.31 325 ASP A O 1
ATOM 2470 N N . ALA A 1 326 ? 14.558 -10.718 -27.692 1.00 96.19 326 ALA A N 1
ATOM 2471 C CA . ALA A 1 326 ? 13.637 -9.635 -27.360 1.00 96.19 326 ALA A CA 1
ATOM 2472 C C . ALA A 1 326 ? 12.992 -9.817 -25.970 1.00 96.19 326 ALA A C 1
ATOM 2474 O O . ALA A 1 326 ? 12.850 -8.852 -25.221 1.00 96.19 326 ALA A O 1
ATOM 2475 N N . LEU A 1 327 ? 12.649 -11.054 -25.595 1.00 97.00 327 LEU A N 1
ATOM 2476 C CA . LEU A 1 327 ? 12.001 -11.386 -24.320 1.00 97.00 327 LEU A CA 1
ATOM 2477 C C . LEU A 1 327 ? 12.944 -12.044 -23.304 1.00 97.00 327 LEU A C 1
ATOM 2479 O O . LEU A 1 327 ? 12.488 -12.482 -22.251 1.00 97.00 327 LEU A O 1
ATOM 2483 N N . ARG A 1 328 ? 14.258 -12.080 -23.574 1.00 97.00 328 ARG A N 1
ATOM 2484 C CA . ARG A 1 328 ? 15.268 -12.781 -22.754 1.00 97.00 328 ARG A CA 1
ATOM 2485 C C . ARG A 1 328 ? 15.140 -12.525 -21.254 1.00 97.00 328 ARG A C 1
ATOM 2487 O O . ARG A 1 328 ? 15.397 -13.414 -20.450 1.00 97.00 328 ARG A O 1
ATOM 2494 N N . PHE A 1 329 ? 14.790 -11.295 -20.893 1.00 97.00 329 PHE A N 1
ATOM 2495 C CA . PHE A 1 329 ? 14.750 -10.840 -19.512 1.00 97.00 329 PHE A CA 1
ATOM 2496 C C . PHE A 1 329 ? 13.344 -10.791 -18.923 1.00 97.00 329 PHE A C 1
ATOM 2498 O O . PHE A 1 329 ? 13.231 -10.439 -17.761 1.00 97.00 329 PHE A O 1
ATOM 2505 N N . GLU A 1 330 ? 12.278 -11.137 -19.650 1.00 96.75 330 GLU A N 1
ATOM 2506 C CA . GLU A 1 330 ? 10.885 -10.963 -19.197 1.00 96.75 330 GLU A CA 1
ATOM 2507 C C . GLU A 1 330 ? 10.647 -11.522 -17.784 1.00 96.75 330 GLU A C 1
ATOM 2509 O O . GLU A 1 330 ? 10.137 -10.813 -16.917 1.00 96.75 330 GLU A O 1
ATOM 2514 N N . ASN A 1 331 ? 11.158 -12.724 -17.507 1.00 96.38 331 ASN A N 1
ATOM 2515 C CA . ASN A 1 331 ? 11.029 -13.400 -16.211 1.00 96.38 331 ASN A CA 1
ATOM 2516 C C . ASN A 1 331 ? 12.303 -13.344 -15.341 1.00 96.38 331 ASN A C 1
ATOM 2518 O O . ASN A 1 331 ? 12.350 -13.961 -14.281 1.00 96.38 331 ASN A O 1
ATOM 2522 N N . ASP A 1 332 ? 13.334 -12.606 -15.765 1.00 94.38 332 ASP A N 1
ATOM 2523 C CA . ASP A 1 332 ? 14.588 -12.442 -15.018 1.00 94.38 332 ASP A CA 1
ATOM 2524 C C . ASP A 1 332 ? 14.478 -11.275 -14.029 1.00 94.38 332 ASP A C 1
ATOM 2526 O O . ASP A 1 332 ? 14.801 -10.127 -14.349 1.00 94.38 332 ASP A O 1
ATOM 2530 N N . ASN A 1 333 ? 13.972 -11.542 -12.828 1.00 93.06 333 ASN A N 1
ATOM 2531 C CA . ASN A 1 333 ? 13.876 -10.527 -11.782 1.00 93.06 333 ASN A CA 1
ATOM 2532 C C . ASN A 1 333 ? 15.250 -10.262 -11.139 1.00 93.06 333 ASN A C 1
ATOM 2534 O O . ASN A 1 333 ? 15.974 -11.214 -10.846 1.00 93.06 333 ASN A O 1
ATOM 2538 N N . PRO A 1 334 ? 15.618 -8.991 -10.873 1.00 93.38 334 PRO A N 1
ATOM 2539 C CA . PRO A 1 334 ? 16.812 -8.681 -10.099 1.00 93.38 334 PRO A CA 1
ATOM 2540 C C . PRO A 1 334 ? 16.798 -9.392 -8.743 1.00 93.38 334 PRO A C 1
ATOM 2542 O O . PRO A 1 334 ? 15.788 -9.383 -8.044 1.00 93.38 334 PRO A O 1
ATOM 2545 N N . GLN A 1 335 ? 17.934 -9.974 -8.367 1.00 94.25 335 GLN A N 1
ATOM 2546 C CA . GLN A 1 335 ? 18.153 -10.471 -7.012 1.00 94.25 335 GLN A CA 1
ATOM 2547 C C . GLN A 1 335 ? 18.695 -9.344 -6.133 1.00 94.25 335 GLN A C 1
ATOM 2549 O O . GLN A 1 335 ? 19.649 -8.652 -6.515 1.00 94.25 335 GLN A O 1
ATOM 2554 N N . TYR A 1 336 ? 18.092 -9.191 -4.959 1.00 94.44 336 TYR A N 1
ATOM 2555 C CA . TYR A 1 336 ? 18.443 -8.193 -3.956 1.00 94.44 336 TYR A CA 1
ATOM 2556 C C . TYR A 1 336 ? 19.238 -8.859 -2.830 1.00 94.44 336 TYR A C 1
ATOM 2558 O O . TYR A 1 336 ? 18.922 -9.974 -2.421 1.00 94.44 336 TYR A O 1
ATOM 2566 N N . ASN A 1 337 ? 20.306 -8.204 -2.377 1.00 91.75 337 ASN A N 1
ATOM 2567 C CA . ASN A 1 337 ? 21.112 -8.667 -1.252 1.00 91.75 337 ASN A CA 1
ATOM 2568 C C . ASN A 1 337 ? 21.655 -7.446 -0.478 1.00 91.75 337 ASN A C 1
ATOM 2570 O O . ASN A 1 337 ? 22.563 -6.797 -1.000 1.00 91.75 337 ASN A O 1
ATOM 2574 N N . PRO A 1 338 ? 21.123 -7.141 0.720 1.00 94.06 338 PRO A N 1
ATOM 2575 C CA . PRO A 1 338 ? 20.033 -7.866 1.377 1.00 94.06 338 PRO A CA 1
ATOM 2576 C C . PRO A 1 338 ? 18.694 -7.706 0.634 1.00 94.06 338 PRO A C 1
ATOM 2578 O O . PRO A 1 338 ? 18.481 -6.742 -0.101 1.00 94.06 338 PRO A O 1
ATOM 2581 N N . ASP A 1 339 ? 17.782 -8.662 0.816 1.00 96.00 339 ASP A N 1
ATOM 2582 C CA . ASP A 1 339 ? 16.389 -8.497 0.391 1.00 96.00 339 ASP A CA 1
ATOM 2583 C C . ASP A 1 339 ? 15.633 -7.687 1.451 1.00 96.00 339 ASP A C 1
ATOM 2585 O O . ASP A 1 339 ? 15.101 -8.232 2.421 1.00 96.00 339 ASP A O 1
ATOM 2589 N N . HIS A 1 340 ? 15.622 -6.362 1.274 1.00 96.44 340 HIS A N 1
ATOM 2590 C CA . HIS A 1 340 ? 14.964 -5.428 2.193 1.00 96.44 340 HIS A CA 1
ATOM 2591 C C . HIS A 1 340 ? 13.472 -5.731 2.383 1.00 96.44 340 HIS A C 1
ATOM 2593 O O . HIS A 1 340 ? 12.968 -5.548 3.486 1.00 96.44 340 HIS A O 1
ATOM 2599 N N . ALA A 1 341 ? 12.776 -6.248 1.365 1.00 94.50 341 ALA A N 1
ATOM 2600 C CA . ALA A 1 341 ? 11.354 -6.581 1.472 1.00 94.50 341 ALA A CA 1
ATOM 2601 C C . ALA A 1 341 ? 11.092 -7.840 2.318 1.00 94.50 341 ALA A C 1
ATOM 2603 O O . ALA A 1 341 ? 10.002 -8.001 2.861 1.00 94.50 341 ALA A O 1
ATOM 2604 N N . ALA A 1 342 ? 12.078 -8.735 2.434 1.00 94.12 342 ALA A N 1
ATOM 2605 C CA . ALA A 1 342 ? 11.979 -9.933 3.265 1.00 94.12 342 ALA A CA 1
ATOM 2606 C C . ALA A 1 342 ? 12.321 -9.669 4.740 1.00 94.12 342 ALA A C 1
ATOM 2608 O O . ALA A 1 342 ? 11.846 -10.389 5.616 1.00 94.12 342 ALA A O 1
ATOM 2609 N N . ILE A 1 343 ? 13.156 -8.662 5.018 1.00 93.75 343 ILE A N 1
ATOM 2610 C CA . ILE A 1 343 ? 13.669 -8.391 6.373 1.00 93.75 343 ILE A CA 1
ATOM 2611 C C . ILE A 1 343 ? 13.058 -7.146 7.027 1.00 93.75 343 ILE A C 1
ATOM 2613 O O . ILE A 1 343 ? 13.248 -6.945 8.226 1.00 93.75 343 ILE A O 1
ATOM 2617 N N . ARG A 1 344 ? 12.339 -6.303 6.274 1.00 91.38 344 ARG A N 1
ATOM 2618 C CA . ARG A 1 344 ? 11.713 -5.075 6.780 1.00 91.38 344 ARG A CA 1
ATOM 2619 C C . ARG A 1 344 ? 10.209 -5.074 6.531 1.00 91.38 344 ARG A C 1
ATOM 2621 O O . ARG A 1 344 ? 9.741 -5.470 5.472 1.00 91.38 344 ARG A O 1
ATOM 2628 N N . THR A 1 345 ? 9.446 -4.556 7.488 1.00 88.56 345 THR A N 1
ATOM 2629 C CA . THR A 1 345 ? 7.985 -4.394 7.368 1.00 88.56 345 THR A CA 1
ATOM 2630 C C . THR A 1 345 ? 7.576 -3.096 6.671 1.00 88.56 345 THR A C 1
ATOM 2632 O O . THR A 1 345 ? 6.449 -2.985 6.195 1.00 88.56 345 THR A O 1
ATOM 2635 N N . ASP A 1 346 ? 8.484 -2.122 6.597 1.00 92.12 346 ASP A N 1
ATOM 2636 C CA . ASP A 1 346 ? 8.275 -0.812 5.976 1.00 92.12 346 ASP A CA 1
ATOM 2637 C C . ASP A 1 346 ? 8.730 -0.754 4.511 1.00 92.12 346 ASP A C 1
ATOM 2639 O O . ASP A 1 346 ? 8.654 0.299 3.886 1.00 92.12 346 ASP A O 1
ATOM 2643 N N . PHE A 1 347 ? 9.195 -1.869 3.945 1.00 95.81 347 PHE A N 1
ATOM 2644 C CA . PHE A 1 347 ? 9.681 -1.958 2.572 1.00 95.81 347 PHE A CA 1
ATOM 2645 C C . PHE A 1 347 ? 8.829 -2.963 1.794 1.00 95.81 347 PHE A C 1
ATOM 2647 O O . PHE A 1 347 ? 8.826 -4.157 2.088 1.00 95.81 347 PHE A O 1
ATOM 2654 N N . LYS A 1 348 ? 8.090 -2.499 0.784 1.00 96.06 348 LYS A N 1
ATOM 2655 C CA . LYS A 1 348 ? 7.241 -3.371 -0.037 1.00 96.06 348 LYS A CA 1
ATOM 2656 C C . LYS A 1 348 ? 8.062 -4.118 -1.096 1.00 96.06 348 LYS A C 1
ATOM 2658 O O . LYS A 1 348 ? 9.052 -3.574 -1.591 1.00 96.06 348 LYS A O 1
ATOM 2663 N N . PRO A 1 349 ? 7.641 -5.332 -1.506 1.00 96.00 349 PRO A N 1
ATOM 2664 C CA . PRO A 1 349 ? 8.291 -6.059 -2.593 1.00 96.00 349 PRO A CA 1
ATOM 2665 C C . PRO A 1 349 ? 8.469 -5.185 -3.848 1.00 96.00 349 PRO A C 1
ATOM 2667 O O . PRO A 1 349 ? 7.509 -4.527 -4.264 1.00 96.00 349 PRO A O 1
ATOM 2670 N N . PRO A 1 350 ? 9.663 -5.168 -4.475 1.00 96.94 350 PRO A N 1
ATOM 2671 C CA . PRO A 1 350 ? 9.908 -4.365 -5.666 1.00 96.94 350 PRO A CA 1
ATOM 2672 C C . PRO A 1 350 ? 8.926 -4.663 -6.803 1.00 96.94 350 PRO A C 1
ATOM 2674 O O . PRO A 1 350 ? 8.689 -5.814 -7.174 1.00 96.94 350 PRO A O 1
ATOM 2677 N N . ARG A 1 351 ? 8.390 -3.606 -7.413 1.00 97.38 351 ARG A N 1
ATOM 2678 C CA . ARG A 1 351 ? 7.448 -3.687 -8.532 1.00 97.38 351 ARG A CA 1
ATOM 2679 C C . ARG A 1 351 ? 8.191 -3.498 -9.843 1.00 97.38 351 ARG A C 1
ATOM 2681 O O . ARG A 1 351 ? 8.607 -2.396 -10.191 1.00 97.38 351 ARG A O 1
ATOM 2688 N N . ARG A 1 352 ? 8.344 -4.587 -10.597 1.00 97.44 352 ARG A N 1
ATOM 2689 C CA . ARG A 1 352 ? 9.020 -4.585 -11.897 1.00 97.44 352 ARG A CA 1
ATOM 2690 C C . ARG A 1 352 ? 8.024 -4.585 -13.052 1.00 97.44 352 ARG A C 1
ATOM 2692 O O . ARG A 1 352 ? 7.197 -5.487 -13.196 1.00 97.44 352 ARG A O 1
ATOM 2699 N N . TRP A 1 353 ? 8.159 -3.603 -13.931 1.00 98.06 353 TRP A N 1
ATOM 2700 C CA . TRP A 1 353 ? 7.396 -3.486 -15.166 1.00 98.06 353 TRP A CA 1
ATOM 2701 C C . TRP A 1 353 ? 8.321 -3.740 -16.353 1.00 98.06 353 TRP A C 1
ATOM 2703 O O . TRP A 1 353 ? 9.054 -2.853 -16.783 1.00 98.06 353 TRP A O 1
ATOM 2713 N N . PHE A 1 354 ? 8.294 -4.967 -16.881 1.00 98.06 354 PHE A N 1
ATOM 2714 C CA . PHE A 1 354 ? 8.981 -5.295 -18.128 1.00 98.06 354 PHE A CA 1
ATOM 2715 C C . PHE A 1 354 ? 8.293 -4.583 -19.294 1.00 98.06 354 PHE A C 1
ATOM 2717 O O . PHE A 1 354 ? 7.197 -4.961 -19.707 1.00 98.06 354 PHE A O 1
ATOM 2724 N N . LEU A 1 355 ? 8.916 -3.519 -19.792 1.00 97.88 355 LEU A N 1
ATOM 2725 C CA . LEU A 1 355 ? 8.410 -2.768 -20.929 1.00 97.88 355 LEU A CA 1
ATOM 2726 C C . LEU A 1 355 ? 8.562 -3.646 -22.163 1.00 97.88 355 LEU A C 1
ATOM 2728 O O . LEU A 1 355 ? 9.675 -4.048 -22.498 1.00 97.88 355 LEU A O 1
ATOM 2732 N N . GLN A 1 356 ? 7.458 -3.981 -22.814 1.00 96.19 356 GLN A N 1
ATOM 2733 C CA . GLN A 1 356 ? 7.425 -4.976 -23.872 1.00 96.19 356 GLN A CA 1
ATOM 2734 C C . GLN A 1 356 ? 7.973 -4.402 -25.185 1.00 96.19 356 GLN A C 1
ATOM 2736 O O . GLN A 1 356 ? 7.540 -3.322 -25.617 1.00 96.19 356 GLN A O 1
ATOM 2741 N N . PRO A 1 357 ? 8.896 -5.117 -25.856 1.00 95.62 357 PRO A N 1
ATOM 2742 C CA . PRO A 1 357 ? 9.259 -4.791 -27.225 1.00 95.62 357 PRO A CA 1
ATOM 2743 C C . PRO A 1 357 ? 8.071 -5.036 -28.157 1.00 95.62 357 PRO A C 1
ATOM 2745 O O . PRO A 1 357 ? 7.189 -5.849 -27.863 1.00 95.62 357 PRO A O 1
ATOM 2748 N N . ARG A 1 358 ? 8.037 -4.347 -29.298 1.00 92.75 358 ARG A N 1
ATOM 2749 C CA . ARG A 1 358 ? 6.958 -4.559 -30.267 1.00 92.75 358 ARG A CA 1
ATOM 2750 C C . ARG A 1 358 ? 7.140 -5.883 -30.997 1.00 92.75 358 ARG A C 1
ATOM 2752 O O . ARG A 1 358 ? 8.118 -6.075 -31.710 1.00 92.75 358 ARG A O 1
ATOM 2759 N N . GLN A 1 359 ? 6.150 -6.764 -30.861 1.00 91.69 359 GLN A N 1
ATOM 2760 C CA . GLN A 1 359 ? 6.182 -8.107 -31.449 1.00 91.69 359 GLN A CA 1
ATOM 2761 C C . GLN A 1 359 ? 6.277 -8.099 -32.979 1.00 91.69 359 GLN A C 1
ATOM 2763 O O . GLN A 1 359 ? 6.843 -9.017 -33.558 1.00 91.69 359 GLN A O 1
ATOM 2768 N N . THR A 1 360 ? 5.781 -7.047 -33.636 1.00 90.69 360 THR A N 1
ATOM 2769 C CA . THR A 1 360 ? 5.872 -6.870 -35.095 1.00 90.69 360 THR A CA 1
ATOM 2770 C C . THR A 1 360 ? 7.305 -6.702 -35.612 1.00 90.69 360 THR A C 1
ATOM 2772 O O . THR A 1 360 ? 7.504 -6.736 -36.819 1.00 90.69 360 THR A O 1
ATOM 2775 N N . TYR A 1 361 ? 8.289 -6.514 -34.726 1.00 88.88 361 TYR A N 1
ATOM 2776 C CA . TYR A 1 361 ? 9.715 -6.392 -35.056 1.00 88.88 361 TYR A CA 1
ATOM 2777 C C . TYR A 1 361 ? 10.529 -7.633 -34.654 1.00 88.88 361 TYR A C 1
ATOM 2779 O O . TYR A 1 361 ? 11.762 -7.585 -34.604 1.00 88.88 361 TYR A O 1
ATOM 2787 N N . PHE A 1 362 ? 9.855 -8.737 -34.322 1.00 92.38 362 PHE A N 1
ATOM 2788 C CA . PHE A 1 362 ? 10.526 -10.015 -34.101 1.00 92.38 362 PHE A CA 1
ATOM 2789 C C . PHE A 1 362 ? 10.847 -10.686 -35.443 1.00 92.38 362 PHE A C 1
ATOM 2791 O O . PHE A 1 362 ? 10.089 -10.526 -36.400 1.00 92.38 362 PHE A O 1
ATOM 2798 N N . VAL A 1 363 ? 11.953 -11.435 -35.494 1.00 86.50 363 VAL A N 1
ATOM 2799 C CA . VAL A 1 363 ? 12.342 -12.285 -36.642 1.00 86.50 363 VAL A CA 1
ATOM 2800 C C . VAL A 1 363 ? 12.170 -13.766 -36.367 1.00 86.50 363 VAL A C 1
ATOM 2802 O O . VAL A 1 363 ? 12.295 -14.169 -35.182 1.00 86.50 363 VAL A O 1
#

pLDDT: mean 88.58, std 10.78, range [36.53, 98.56]

Sequence (363 aa):
MSVNLDHATILMTAAYIKNVNDAFGAEGGSALRLLLDSVRLVLAERPPDLIQRDLTLLVPVRGKDATLEAAGYGEVISLADAEAVADQLSQCLDSDCLIAVAPDRSFRFVRLTVAVDHLSIAGDAVVYHRSAGIERIAAGQNDVTVLRLSQFSASAFADPTFSDLDDALDRYGRRARESACEILAPVWEGGADGPRLVLVNKPEHVMRESLFQALSMMLRRADVTREHTVDAEKPVDIRVAWTGTPAEALIEIKWLGRASTAPGSTTPYTNYFAGRAREGADQLANYLDLKKSSSAKQTVLGYLVIFDARRGAVKGPADSLPKTDALRFENDNPQYNPDHAAIRTDFKPPRRWFLQPRQTYFV

Foldseek 3Di:
DDDDLVVLLVVQLVVCLVVQCVQQNPLSSVQVNLQLVQVLFLCQAPPLVQQQAKEKEKEFRAPCCVDVPNVPQADKDKAAASNRVNVVSNVQNPFYKYWYAYPNRIIIIGGGPDDDDQQVVQLGIFMWMDDPLWIWTGHRNDIDTDDQPDPQGSDSSYDRAVSLVVVLLVVLLVCQLLCVQPLSQQQAPVTSPAQLAEGEPPCQLSVLVSSQVSCVVRDPQKDKDAQCPLDPPGGFGIKIDHHSHLEIETEHEDEFHKYAPHGPDFDDIDGGDLVRLQVSQVVQVVSVVSCCVVDVSHQYAYEYEYEYSHFAPDPGRRAQEAPCRQCVCVPPDRDYVVPCCVVDPRYHDYHYRDRHGDPVRYD